Protein AF-A0A9N9HB72-F1 (afdb_monomer_lite)

Structure (mmCIF, N/CA/C/O backbone):
data_AF-A0A9N9HB72-F1
#
_entry.id   AF-A0A9N9HB72-F1
#
loop_
_atom_site.group_PDB
_atom_site.id
_atom_site.type_symbol
_atom_site.label_atom_id
_atom_site.label_alt_id
_atom_site.label_comp_id
_atom_site.label_asym_id
_atom_site.label_entity_id
_atom_site.label_seq_id
_atom_site.pdbx_PDB_ins_code
_atom_site.Cartn_x
_atom_site.Cartn_y
_atom_site.Cartn_z
_atom_site.occupancy
_atom_site.B_iso_or_equiv
_atom_site.auth_seq_id
_atom_site.auth_comp_id
_atom_site.auth_asym_id
_atom_site.auth_atom_id
_atom_site.pdbx_PDB_model_num
ATOM 1 N N . ALA A 1 1 ? -10.758 -22.826 46.393 1.00 55.31 1 ALA A N 1
ATOM 2 C CA . ALA A 1 1 ? -10.584 -22.592 47.845 1.00 55.31 1 ALA A CA 1
ATOM 3 C C . ALA A 1 1 ? -10.396 -21.106 48.201 1.00 55.31 1 ALA A C 1
ATOM 5 O O . ALA A 1 1 ? -11.377 -20.496 48.594 1.00 55.31 1 ALA A O 1
ATOM 6 N N . ILE A 1 2 ? -9.220 -20.470 48.035 1.00 53.81 2 ILE A N 1
ATOM 7 C CA . ILE A 1 2 ? -9.020 -19.063 48.488 1.00 53.81 2 ILE A CA 1
ATOM 8 C C . ILE A 1 2 ? -9.840 -18.044 47.668 1.00 53.81 2 ILE A C 1
ATOM 10 O O . ILE A 1 2 ? -10.420 -17.129 48.240 1.00 53.81 2 ILE A O 1
ATOM 14 N N . ALA A 1 3 ? -9.971 -18.238 46.350 1.00 57.50 3 ALA A N 1
ATOM 15 C CA . ALA A 1 3 ? -10.789 -17.373 45.487 1.00 57.50 3 ALA A CA 1
ATOM 16 C C . ALA A 1 3 ? -12.312 -17.506 45.718 1.00 57.50 3 ALA A C 1
ATOM 18 O O . ALA A 1 3 ? -13.081 -16.646 45.302 1.00 57.50 3 ALA A O 1
ATOM 19 N N . GLU A 1 4 ? -12.754 -18.580 46.376 1.00 59.41 4 GLU A N 1
ATOM 20 C CA . GLU A 1 4 ? -14.167 -18.838 46.688 1.00 59.41 4 GLU A CA 1
ATOM 21 C C . GLU A 1 4 ? -14.594 -18.131 47.978 1.00 59.41 4 GLU A C 1
ATOM 23 O O . GLU A 1 4 ? -15.686 -17.574 48.046 1.00 59.41 4 GLU A O 1
ATOM 28 N N . ALA A 1 5 ? -13.701 -18.076 48.973 1.00 60.88 5 ALA A N 1
ATOM 29 C CA . ALA A 1 5 ? -13.967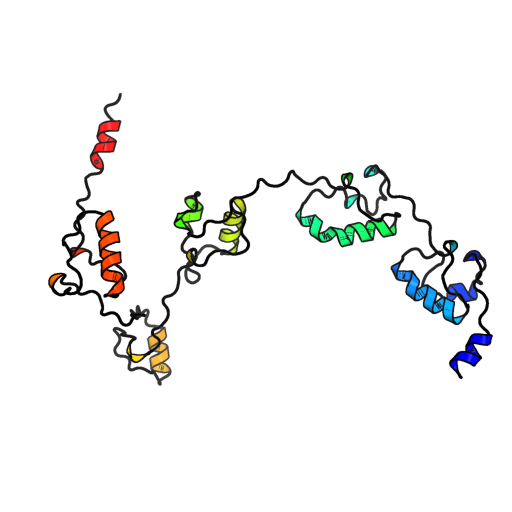 -17.438 50.263 1.00 60.88 5 ALA A CA 1
ATOM 30 C C . ALA A 1 5 ? -14.016 -15.898 50.191 1.00 60.88 5 ALA A C 1
ATOM 32 O O . ALA A 1 5 ? -14.662 -15.263 51.020 1.00 60.88 5 ALA A O 1
ATOM 33 N N . THR A 1 6 ? -13.356 -15.275 49.209 1.00 59.03 6 THR A N 1
ATOM 34 C CA . THR A 1 6 ? -13.455 -13.823 48.971 1.00 59.03 6 THR A CA 1
ATOM 35 C C . THR A 1 6 ? -14.686 -13.435 48.155 1.00 59.03 6 THR A C 1
ATOM 37 O O . THR A 1 6 ? -15.173 -12.314 48.288 1.00 59.03 6 THR A O 1
ATOM 40 N N . ARG A 1 7 ? -15.233 -14.357 47.353 1.00 60.81 7 ARG A N 1
ATOM 41 C CA . ARG A 1 7 ? -16.408 -14.106 46.506 1.00 60.81 7 ARG A CA 1
ATOM 42 C C . ARG A 1 7 ? -17.696 -13.951 47.320 1.00 60.81 7 ARG A C 1
ATOM 44 O O . ARG A 1 7 ? -18.565 -13.181 46.935 1.00 60.81 7 ARG A O 1
ATOM 51 N N . SER A 1 8 ? -17.777 -14.582 48.496 1.00 64.31 8 SER A N 1
ATOM 52 C CA . SER A 1 8 ? -18.963 -14.560 49.369 1.00 64.31 8 SER A CA 1
ATOM 53 C C . SER A 1 8 ? -19.259 -13.209 50.043 1.00 64.31 8 SER A C 1
ATOM 55 O O . SER A 1 8 ? -20.179 -13.130 50.854 1.00 64.31 8 SER A O 1
ATOM 57 N N . LYS A 1 9 ? -18.473 -12.158 49.767 1.00 84.31 9 LYS A N 1
ATOM 58 C CA . LYS A 1 9 ? -18.679 -10.799 50.301 1.00 84.31 9 LYS A CA 1
ATOM 59 C C . LYS A 1 9 ? -19.017 -9.754 49.230 1.00 84.31 9 LYS A C 1
ATOM 61 O O . LYS A 1 9 ? -19.188 -8.589 49.582 1.00 84.31 9 LYS A O 1
ATOM 66 N N . LEU A 1 10 ? -19.092 -10.134 47.952 1.00 91.88 10 LEU A N 1
ATOM 67 C CA . LEU A 1 10 ? -19.404 -9.193 46.875 1.00 91.88 10 LEU A CA 1
ATOM 68 C C . LEU A 1 10 ? -20.889 -8.808 46.907 1.00 91.88 10 LEU A C 1
ATOM 70 O O . LEU A 1 10 ? -21.762 -9.644 47.135 1.00 91.88 10 LEU A O 1
ATOM 74 N N . GLN A 1 11 ? -21.172 -7.526 46.691 1.00 94.69 11 GLN A N 1
ATOM 75 C CA . GLN A 1 11 ? -22.541 -7.010 46.638 1.00 94.69 11 GLN A CA 1
ATOM 76 C C . GLN A 1 11 ? -23.140 -7.228 45.242 1.00 94.69 11 GLN A C 1
ATOM 78 O O . GLN A 1 11 ? -22.413 -7.346 44.257 1.00 94.69 11 GLN A O 1
ATOM 83 N N . LYS A 1 12 ? -24.471 -7.245 45.114 1.00 96.56 12 LYS A N 1
ATOM 84 C CA . LYS A 1 12 ? -25.103 -7.222 43.785 1.00 96.56 12 LYS A CA 1
ATOM 85 C C . LYS A 1 12 ? -24.885 -5.857 43.132 1.00 96.56 12 LYS A C 1
ATOM 87 O O . LYS A 1 12 ? -25.010 -4.834 43.802 1.00 96.56 12 LYS A O 1
ATOM 92 N N . LEU A 1 13 ? -24.571 -5.846 41.837 1.00 97.56 13 LEU A N 1
ATOM 93 C CA . LEU A 1 13 ? -24.439 -4.604 41.076 1.00 97.56 13 LEU A CA 1
ATOM 94 C C . LEU A 1 13 ? -25.797 -3.866 41.014 1.00 97.56 13 LEU A C 1
ATOM 96 O O . LEU A 1 13 ? -26.787 -4.492 40.636 1.00 97.56 13 LEU A O 1
ATOM 100 N N . PRO A 1 14 ? -25.867 -2.562 41.346 1.00 97.38 14 PRO A N 1
ATOM 101 C CA . PRO A 1 14 ? -27.086 -1.770 41.178 1.00 97.38 14 PRO A CA 1
ATOM 102 C C . PRO A 1 14 ? -27.491 -1.620 39.703 1.00 97.38 14 PRO A C 1
ATOM 104 O O . PRO A 1 14 ? -26.625 -1.518 38.836 1.00 97.38 14 PRO A O 1
ATOM 107 N N . ASP A 1 15 ? -28.788 -1.499 39.410 1.00 96.25 15 ASP A N 1
ATOM 108 C CA . ASP A 1 15 ? -29.284 -1.354 38.028 1.00 96.25 15 ASP A CA 1
ATOM 109 C C . ASP A 1 15 ? -28.886 -0.031 37.359 1.00 96.25 15 ASP A C 1
ATOM 111 O O . ASP A 1 15 ? -28.847 0.062 36.133 1.00 96.25 15 ASP A O 1
ATOM 115 N N . THR A 1 16 ? -28.580 1.006 38.143 1.00 96.81 16 THR A N 1
ATOM 116 C CA . THR A 1 16 ? -28.167 2.321 37.643 1.00 96.81 16 THR A CA 1
ATOM 117 C C . THR A 1 16 ? -26.853 2.767 38.287 1.00 96.81 16 THR A C 1
ATOM 119 O O . THR A 1 16 ? -26.653 2.573 39.489 1.00 96.81 16 THR A O 1
ATOM 122 N N . PRO A 1 17 ? -25.954 3.422 37.527 1.00 96.75 17 PRO A N 1
ATOM 123 C CA . PRO A 1 17 ? -24.659 3.864 38.050 1.00 96.75 17 PRO A CA 1
ATOM 124 C C . PRO A 1 17 ? -24.771 4.963 39.120 1.00 96.75 17 PRO A C 1
ATOM 126 O O . PRO A 1 17 ? -23.839 5.170 39.895 1.00 96.75 17 PRO A O 1
ATOM 129 N N . ILE A 1 18 ? -25.912 5.659 39.190 1.00 96.69 18 ILE A N 1
ATOM 130 C CA . ILE A 1 18 ? -26.188 6.697 40.195 1.00 96.69 18 ILE A CA 1
ATOM 131 C C . ILE A 1 18 ? -26.239 6.092 41.605 1.00 96.69 18 ILE A C 1
ATOM 133 O O . ILE A 1 18 ? -25.774 6.725 42.549 1.00 96.69 18 ILE A O 1
ATOM 137 N N . ASN A 1 19 ? -26.718 4.850 41.729 1.00 97.44 19 ASN A N 1
ATOM 138 C CA . ASN A 1 19 ? -26.868 4.146 43.004 1.00 97.44 19 ASN A CA 1
ATOM 139 C C . ASN A 1 19 ? -25.546 3.581 43.559 1.00 97.44 19 ASN A C 1
ATOM 141 O O . ASN A 1 19 ? -25.539 2.990 44.637 1.00 97.44 19 ASN A O 1
ATOM 145 N N . ILE A 1 20 ? -24.429 3.731 42.840 1.00 96.88 20 ILE A N 1
ATOM 146 C CA . ILE A 1 20 ? -23.100 3.369 43.344 1.00 96.88 20 ILE A CA 1
ATOM 147 C C . ILE A 1 20 ? -22.607 4.473 44.287 1.00 96.88 20 ILE A C 1
ATOM 149 O O . ILE A 1 20 ? -22.687 5.655 43.949 1.00 96.88 20 ILE A O 1
ATOM 153 N N . SER A 1 21 ? -22.071 4.094 45.451 1.00 97.50 21 SER A N 1
ATOM 154 C CA . SER A 1 21 ? -21.509 5.050 46.411 1.00 97.50 21 SER A CA 1
ATOM 155 C C . SER A 1 21 ? -20.295 5.787 45.839 1.00 97.50 21 SER A C 1
ATOM 157 O O . SER A 1 21 ? -19.520 5.242 45.047 1.00 97.50 21 SER A O 1
ATOM 159 N N . ASP A 1 22 ? -20.097 7.034 46.262 1.00 97.19 22 ASP A N 1
ATOM 160 C CA . ASP A 1 22 ? -19.008 7.866 45.741 1.00 97.19 22 ASP A CA 1
ATOM 161 C C . ASP A 1 22 ? -17.619 7.326 46.117 1.00 97.19 22 ASP A C 1
ATOM 163 O O . ASP A 1 22 ? -16.673 7.480 45.347 1.00 97.19 22 ASP A O 1
ATOM 167 N N . GLU A 1 23 ? -17.511 6.588 47.228 1.00 96.81 23 GLU A N 1
ATOM 168 C CA . GLU A 1 23 ? -16.298 5.852 47.612 1.00 96.81 23 GLU A CA 1
ATOM 169 C C . GLU A 1 23 ? -15.871 4.843 46.538 1.00 96.81 23 GLU A C 1
ATOM 171 O O . GLU A 1 23 ? -14.691 4.741 46.208 1.00 96.81 23 GLU A O 1
ATOM 176 N N . ILE A 1 24 ? -16.828 4.116 45.952 1.00 96.12 24 ILE A N 1
ATOM 177 C CA . ILE A 1 24 ? -16.540 3.144 44.894 1.00 96.12 24 ILE A CA 1
ATOM 178 C C . ILE A 1 24 ? -16.243 3.871 43.584 1.00 96.12 24 ILE A C 1
ATOM 180 O O . ILE A 1 24 ? -15.298 3.494 42.888 1.00 96.12 24 ILE A O 1
ATOM 184 N N . LYS A 1 25 ? -16.999 4.931 43.259 1.00 97.06 25 LYS A N 1
ATOM 185 C CA . LYS A 1 25 ? -16.745 5.752 42.062 1.00 97.06 25 LYS A CA 1
ATOM 186 C C . LYS A 1 25 ? -15.332 6.341 42.072 1.00 97.06 25 LYS A C 1
ATOM 188 O O . LYS A 1 25 ? -14.692 6.346 41.027 1.00 97.06 25 LYS A O 1
ATOM 193 N N . ALA A 1 26 ? -14.822 6.752 43.235 1.00 96.69 26 ALA A N 1
ATOM 194 C CA . ALA A 1 26 ? -13.470 7.294 43.390 1.00 96.69 26 ALA A CA 1
ATOM 195 C C . ALA A 1 26 ? -12.348 6.277 43.091 1.00 96.69 26 ALA A C 1
ATOM 197 O O . ALA A 1 26 ? -11.228 6.675 42.779 1.00 96.69 26 ALA A O 1
ATOM 198 N N . ILE A 1 27 ? -12.632 4.971 43.167 1.00 96.75 27 ILE A N 1
ATOM 199 C CA . ILE A 1 27 ? -11.672 3.895 42.859 1.00 96.75 27 ILE A CA 1
ATOM 200 C C . ILE A 1 27 ? -11.696 3.540 41.361 1.00 96.75 27 ILE A C 1
ATOM 202 O O . ILE A 1 27 ? -10.776 2.887 40.854 1.00 96.75 27 ILE A O 1
ATOM 206 N N . LEU A 1 28 ? -12.744 3.935 40.629 1.00 97.00 28 LEU A N 1
ATOM 207 C CA . LEU A 1 28 ? -12.867 3.603 39.215 1.00 97.00 28 LEU A CA 1
ATOM 208 C C . LEU A 1 28 ? -11.842 4.383 38.379 1.00 97.00 28 LEU A C 1
ATOM 210 O O . LEU A 1 28 ? -11.652 5.579 38.577 1.00 97.00 28 LEU A O 1
ATOM 214 N N . PRO A 1 29 ? -11.218 3.736 37.379 1.00 97.25 29 PRO A N 1
ATOM 215 C CA . PRO A 1 29 ? -10.272 4.410 36.491 1.00 97.25 29 PRO A CA 1
ATOM 216 C C . PRO A 1 29 ? -10.945 5.422 35.549 1.00 97.25 29 PRO A C 1
ATOM 218 O O . PRO A 1 29 ? -10.256 6.235 34.940 1.00 97.25 29 PRO A O 1
ATOM 221 N N . PHE A 1 30 ? -12.271 5.342 35.391 1.00 97.19 30 PHE A N 1
ATOM 222 C CA . PHE A 1 30 ? -13.071 6.189 34.512 1.00 97.19 30 PHE A CA 1
ATOM 223 C C . PHE A 1 30 ? -14.448 6.451 35.130 1.00 97.19 30 PHE A C 1
ATOM 225 O O . PHE A 1 30 ? -14.949 5.643 35.913 1.00 97.19 30 PHE A O 1
ATOM 232 N N . GLU A 1 31 ? -15.065 7.562 34.735 1.00 96.75 31 GLU A N 1
ATOM 233 C CA . GLU A 1 31 ? -16.398 7.966 35.185 1.00 96.75 31 GLU A CA 1
ATOM 234 C C . GLU A 1 31 ? -17.505 7.046 34.644 1.00 96.75 31 GLU A C 1
ATOM 236 O O . GLU A 1 31 ? -17.388 6.465 33.561 1.00 96.75 31 GLU A O 1
ATOM 241 N N . LEU A 1 32 ? -18.605 6.961 35.396 1.00 96.62 32 LEU A N 1
ATOM 242 C CA . LEU A 1 32 ? -19.855 6.339 34.967 1.00 96.62 32 LEU A CA 1
ATOM 243 C C . LEU A 1 32 ? -20.902 7.427 34.656 1.00 96.62 32 LEU A C 1
ATOM 245 O O . LEU A 1 32 ? -20.987 8.391 35.417 1.00 96.62 32 LEU A O 1
ATOM 249 N N . PRO A 1 33 ? -21.742 7.266 33.616 1.00 97.19 33 PRO A N 1
ATOM 250 C CA . PRO A 1 33 ? -21.754 6.154 32.663 1.00 97.19 33 PRO A CA 1
ATOM 251 C C . PRO A 1 33 ? -20.526 6.147 31.735 1.00 97.19 33 PRO A C 1
ATOM 253 O O . PRO A 1 33 ? -19.923 7.181 31.453 1.00 97.19 33 PRO A O 1
ATOM 256 N N . ILE A 1 34 ? -20.149 4.956 31.269 1.00 96.50 34 ILE A N 1
ATOM 257 C CA . ILE A 1 34 ? -18.967 4.713 30.440 1.00 96.50 34 ILE A CA 1
ATOM 258 C C . ILE A 1 34 ? -19.136 5.433 29.101 1.00 96.50 34 ILE A C 1
ATOM 260 O O . ILE A 1 34 ? -20.061 5.135 28.341 1.00 96.50 34 ILE A O 1
ATOM 264 N N . LYS A 1 35 ? -18.205 6.347 28.805 1.00 92.62 35 LYS A N 1
ATOM 265 C CA . LYS A 1 35 ? -18.208 7.152 27.574 1.00 92.62 35 LYS A CA 1
ATOM 266 C C . LYS A 1 35 ? -17.684 6.356 26.379 1.00 92.62 35 LYS A C 1
ATOM 268 O O . LYS A 1 35 ? -18.286 6.360 25.313 1.00 92.62 35 LYS A O 1
ATOM 273 N N . PHE A 1 36 ? -16.574 5.632 26.560 1.00 90.81 36 PHE A N 1
ATOM 274 C CA . PHE A 1 36 ? -15.894 4.932 25.466 1.00 90.81 36 PHE A CA 1
ATOM 275 C C . PHE A 1 36 ? -15.832 3.420 25.687 1.00 90.81 36 PHE A C 1
ATOM 277 O O . PHE A 1 36 ? -15.452 2.948 26.757 1.00 90.81 36 PHE A O 1
ATOM 284 N N . LYS A 1 37 ? -16.081 2.634 24.630 1.00 89.56 37 LYS A N 1
ATOM 285 C CA . LYS A 1 37 ? -15.983 1.158 24.672 1.00 89.56 37 LYS A CA 1
ATOM 286 C C . LYS A 1 37 ? -14.599 0.650 25.102 1.00 89.56 37 LYS A C 1
ATOM 288 O O . LYS A 1 37 ? -14.479 -0.420 25.691 1.00 89.56 37 LYS A O 1
ATOM 293 N N . SER A 1 38 ? -13.541 1.420 24.840 1.00 91.00 38 SER A N 1
ATOM 294 C CA . SER A 1 38 ? -12.178 1.105 25.289 1.00 91.00 38 SER A CA 1
ATOM 295 C C . SER A 1 38 ? -12.025 1.128 26.815 1.00 91.00 38 SER A C 1
ATOM 297 O O . SER A 1 38 ? -11.177 0.416 27.350 1.00 91.00 38 SER A O 1
ATOM 299 N N . GLN A 1 39 ? -12.853 1.900 27.526 1.00 95.12 39 GLN A N 1
ATOM 300 C CA . GLN A 1 39 ? -12.830 2.017 28.987 1.00 95.12 39 GLN A CA 1
ATOM 301 C C . GLN A 1 39 ? -13.553 0.857 29.677 1.00 95.12 39 GLN A C 1
ATOM 303 O O . GLN A 1 39 ? -13.249 0.542 30.829 1.00 95.12 39 GLN A O 1
ATOM 308 N N . THR A 1 40 ? -14.471 0.181 28.975 1.00 96.06 40 THR A N 1
ATOM 309 C CA . THR A 1 40 ? -15.347 -0.851 29.545 1.00 96.06 40 THR A CA 1
ATOM 310 C C . THR A 1 40 ? -14.570 -1.930 30.283 1.00 96.06 40 THR A C 1
ATOM 312 O O . THR A 1 40 ? -14.914 -2.260 31.412 1.00 96.06 40 THR A O 1
ATOM 315 N N . ARG A 1 41 ? -13.474 -2.439 29.709 1.00 97.12 41 ARG A N 1
ATOM 316 C CA . ARG A 1 41 ? -12.679 -3.501 30.345 1.00 97.12 41 ARG A CA 1
ATOM 317 C C . ARG A 1 41 ? -12.106 -3.071 31.698 1.00 97.12 41 ARG A C 1
ATOM 319 O O . ARG A 1 41 ? -12.154 -3.846 3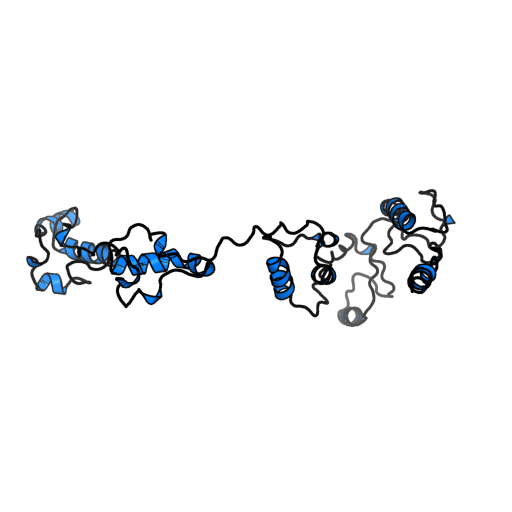2.651 1.00 97.12 41 ARG A O 1
ATOM 326 N N . ALA A 1 42 ? -11.561 -1.860 31.780 1.00 97.44 42 ALA A N 1
ATOM 327 C CA . ALA A 1 42 ? -10.948 -1.349 33.001 1.00 97.44 42 ALA A CA 1
ATOM 328 C C . ALA A 1 42 ? -12.004 -1.100 34.088 1.00 97.44 42 ALA A C 1
ATOM 330 O O . ALA A 1 42 ? -11.823 -1.530 35.226 1.00 97.44 42 ALA A O 1
ATOM 331 N N . VAL A 1 43 ? -13.134 -0.492 33.712 1.00 97.81 43 VAL A N 1
ATOM 332 C CA . VAL A 1 43 ? -14.268 -0.247 34.615 1.00 97.81 43 VAL A CA 1
ATOM 333 C C . VAL A 1 43 ? -14.864 -1.560 35.124 1.00 97.81 43 VAL A C 1
ATOM 335 O O . VAL A 1 43 ? -15.010 -1.726 36.329 1.00 97.81 43 VAL A O 1
ATOM 338 N N . VAL A 1 44 ? -15.127 -2.532 34.244 1.00 97.56 44 VAL A N 1
ATOM 339 C CA . VAL A 1 44 ? -15.641 -3.863 34.618 1.00 97.56 44 VAL A CA 1
ATOM 340 C C . VAL A 1 44 ? -14.688 -4.575 35.579 1.00 97.56 44 VAL A C 1
ATOM 342 O O . VAL A 1 44 ? -15.124 -5.124 36.585 1.00 97.56 44 VAL A O 1
ATOM 345 N N . THR A 1 45 ? -13.380 -4.521 35.313 1.00 97.44 45 THR A N 1
ATOM 346 C CA . THR A 1 45 ? -12.364 -5.136 36.184 1.00 97.44 45 THR A CA 1
ATOM 347 C C . THR A 1 45 ? -12.352 -4.498 37.574 1.00 97.44 45 THR A C 1
ATOM 349 O O . THR A 1 45 ? -12.200 -5.204 38.568 1.00 97.44 45 THR A O 1
ATOM 352 N N . ALA A 1 46 ? -12.516 -3.174 37.661 1.00 97.38 46 ALA A N 1
ATOM 353 C CA . ALA A 1 46 ? -12.601 -2.466 38.934 1.00 97.38 46 ALA A CA 1
ATOM 354 C C . ALA A 1 46 ? -13.910 -2.786 39.675 1.00 97.38 46 ALA A C 1
ATOM 356 O O . ALA A 1 46 ? -13.869 -3.111 40.860 1.00 97.38 46 ALA A O 1
ATOM 357 N N . LEU A 1 47 ? -15.047 -2.788 38.973 1.00 97.25 47 LEU A N 1
ATOM 358 C CA . LEU A 1 47 ? -16.353 -3.117 39.548 1.00 97.25 47 LEU A CA 1
ATOM 359 C C . LEU A 1 47 ? -16.413 -4.562 40.057 1.00 97.25 47 LEU A C 1
ATOM 361 O O . LEU A 1 47 ? -16.957 -4.783 41.132 1.00 97.25 47 LEU A O 1
ATOM 365 N N . HIS A 1 48 ? -15.789 -5.529 39.375 1.00 96.50 48 HIS A N 1
ATOM 366 C CA . HIS A 1 48 ? -15.717 -6.924 39.837 1.00 96.50 48 HIS A CA 1
ATOM 367 C C . HIS A 1 48 ? -14.958 -7.125 41.154 1.00 96.50 48 HIS A C 1
ATOM 369 O O . HIS A 1 48 ? -15.056 -8.192 41.756 1.00 96.50 48 HIS A O 1
ATOM 375 N N . LYS A 1 49 ? -14.203 -6.124 41.627 1.00 95.44 49 LYS A N 1
ATOM 376 C CA . LYS A 1 49 ? -13.579 -6.178 42.957 1.00 95.44 49 LYS A CA 1
ATOM 377 C C . LYS A 1 49 ? -14.582 -5.951 44.089 1.00 95.44 49 LYS A C 1
ATOM 379 O O . LYS A 1 49 ? -14.276 -6.302 45.223 1.00 95.44 49 LYS A O 1
ATOM 384 N N . VAL A 1 50 ? -15.735 -5.348 43.792 1.00 96.44 50 VAL A N 1
ATOM 385 C CA . VAL A 1 50 ? -16.739 -4.930 44.786 1.00 96.44 50 VAL A CA 1
ATOM 386 C C . VAL A 1 50 ? -18.094 -5.597 44.541 1.00 96.44 50 VAL A C 1
ATOM 388 O O . VAL A 1 50 ? -18.786 -5.963 45.493 1.00 96.44 50 VAL A O 1
ATOM 391 N N . PHE A 1 51 ? -18.450 -5.807 43.273 1.00 97.06 51 PHE A N 1
ATOM 392 C CA . PHE A 1 51 ? -19.749 -6.311 42.852 1.00 97.06 51 PHE A CA 1
ATOM 393 C C . PHE A 1 51 ? -19.670 -7.647 42.109 1.00 97.06 51 PHE A C 1
ATOM 395 O O . PHE A 1 51 ? -18.741 -7.912 41.341 1.00 97.06 51 PHE A O 1
ATOM 402 N N . GLU A 1 52 ? -20.713 -8.454 42.276 1.00 96.06 52 GLU A N 1
ATOM 403 C CA . GLU A 1 52 ? -20.983 -9.649 41.484 1.00 96.06 52 GLU A CA 1
ATOM 404 C C . GLU A 1 52 ? -22.033 -9.341 40.405 1.00 96.06 52 GLU A C 1
ATOM 406 O O . GLU A 1 52 ? -23.135 -8.871 40.698 1.00 96.06 52 GLU A O 1
ATOM 411 N N . PHE A 1 53 ? -21.673 -9.582 39.143 1.00 96.62 53 PHE A N 1
ATOM 412 C CA . PHE A 1 53 ? -22.541 -9.445 37.972 1.00 96.62 53 PHE A CA 1
ATOM 413 C C . PHE A 1 53 ? -21.971 -10.255 36.801 1.00 96.62 53 PHE A C 1
ATOM 415 O O . PHE A 1 53 ? -20.778 -10.544 36.773 1.00 96.62 53 PHE A O 1
ATOM 422 N N . GLU A 1 54 ? -22.801 -10.617 35.823 1.00 96.25 54 GLU A N 1
ATOM 423 C CA . GLU A 1 54 ? -22.332 -11.269 34.586 1.00 96.25 54 GLU A CA 1
ATOM 424 C C . GLU A 1 54 ? -22.114 -10.268 33.447 1.00 96.25 54 GLU A C 1
ATOM 426 O O . GLU A 1 54 ? -21.162 -10.379 32.675 1.00 96.25 54 GLU A O 1
ATOM 431 N N . LYS A 1 55 ? -23.010 -9.281 33.329 1.00 96.62 55 LYS A N 1
ATOM 432 C CA . LYS A 1 55 ? -22.996 -8.243 32.293 1.00 96.62 55 LYS A CA 1
ATOM 433 C C . LYS A 1 55 ? -23.359 -6.901 32.911 1.00 96.62 55 LYS A C 1
ATOM 435 O O . LYS A 1 55 ? -24.196 -6.844 33.807 1.00 96.62 55 LYS A O 1
ATOM 440 N N . LEU A 1 56 ? -22.740 -5.830 32.418 1.00 97.00 56 LEU A N 1
ATOM 441 C CA . LEU A 1 56 ? -23.135 -4.475 32.791 1.00 97.00 56 LEU A CA 1
ATOM 442 C C . LEU A 1 56 ? -24.499 -4.136 32.172 1.00 97.00 56 LEU A C 1
ATOM 444 O O . LEU A 1 56 ? -24.675 -4.361 30.970 1.00 97.00 56 LEU A O 1
ATOM 448 N N . PRO A 1 57 ? -25.438 -3.569 32.948 1.00 96.69 57 PRO A N 1
ATOM 449 C CA . PRO A 1 57 ? -26.681 -3.041 32.405 1.00 96.69 57 PRO A CA 1
ATOM 450 C C . PRO A 1 57 ? -26.429 -1.927 31.367 1.00 96.69 57 PRO A C 1
ATOM 452 O O . PRO A 1 57 ? -25.450 -1.188 31.498 1.00 96.69 57 PRO A O 1
ATOM 455 N N . PRO A 1 58 ? -27.307 -1.746 30.360 1.00 95.62 58 PRO A N 1
ATOM 456 C CA . PRO A 1 58 ? -27.160 -0.694 29.345 1.00 95.62 58 PRO A CA 1
ATOM 457 C C . PRO A 1 58 ? -27.057 0.726 29.921 1.00 95.62 58 PRO A C 1
ATOM 459 O O . PRO A 1 58 ? -26.344 1.557 29.374 1.00 95.62 58 PRO A O 1
ATOM 462 N N . THR A 1 59 ? -27.682 0.971 31.075 1.00 97.50 59 THR A N 1
ATOM 463 C CA . THR A 1 59 ? -27.645 2.236 31.837 1.00 97.50 59 THR A CA 1
ATOM 464 C C . THR A 1 59 ? -26.239 2.653 32.286 1.00 97.50 59 THR A C 1
ATOM 466 O O . THR A 1 59 ? -26.024 3.805 32.657 1.00 97.50 59 THR A O 1
ATOM 469 N N . TYR A 1 60 ? -25.274 1.729 32.274 1.00 97.69 60 TYR A N 1
ATOM 470 C CA . TYR A 1 60 ? -23.867 2.005 32.570 1.00 97.69 60 TYR A CA 1
ATOM 471 C C . TYR A 1 60 ? -23.098 2.542 31.368 1.00 97.69 60 TYR A C 1
ATOM 473 O O . TYR A 1 60 ? -21.919 2.859 31.512 1.00 97.69 60 TYR A O 1
ATOM 481 N N . PHE A 1 61 ? -23.725 2.650 30.202 1.00 96.56 61 PHE A N 1
ATOM 482 C CA . PHE A 1 61 ? -23.136 3.213 28.998 1.00 96.56 61 PHE A CA 1
ATOM 483 C C . PHE A 1 61 ? -23.857 4.510 28.652 1.00 96.56 61 PHE A C 1
ATOM 485 O O . PHE A 1 61 ? -25.066 4.626 28.839 1.00 96.56 61 PHE A O 1
ATOM 492 N N . ILE A 1 62 ? -23.114 5.494 28.150 1.00 95.69 62 ILE A N 1
ATOM 493 C CA . ILE A 1 62 ? -23.749 6.672 27.562 1.00 95.69 62 ILE A CA 1
ATOM 494 C C . ILE A 1 62 ? -24.460 6.238 26.280 1.00 95.69 62 ILE A C 1
ATOM 496 O O . ILE A 1 62 ? -23.840 5.662 25.383 1.00 95.69 62 ILE A O 1
ATOM 500 N N . GLU A 1 63 ? -25.756 6.528 26.190 1.00 95.25 63 GLU A N 1
ATOM 501 C CA . GLU A 1 63 ? -26.502 6.402 24.943 1.00 95.25 63 GLU A CA 1
ATOM 502 C C . GLU A 1 63 ? -26.044 7.502 23.985 1.00 95.25 63 GLU A C 1
ATOM 504 O O . GLU A 1 63 ? -26.299 8.687 24.197 1.00 95.25 63 GLU A O 1
ATOM 509 N N . LEU A 1 64 ? -25.304 7.107 22.949 1.00 95.31 64 LEU A N 1
ATOM 510 C CA . LEU A 1 64 ? -24.864 8.034 21.915 1.00 95.31 64 LEU A CA 1
ATOM 511 C C . LEU A 1 64 ? -26.015 8.308 20.938 1.00 95.31 64 LEU A C 1
ATOM 513 O O . LEU A 1 64 ? -26.709 7.363 20.543 1.00 95.31 64 LEU A O 1
ATOM 517 N N . PRO A 1 65 ? -26.196 9.564 20.492 1.00 96.62 65 PRO A N 1
ATOM 518 C CA . PRO A 1 65 ? -27.184 9.886 19.474 1.00 96.62 65 PRO A CA 1
ATOM 519 C C . PRO A 1 65 ? -26.894 9.127 18.167 1.00 96.62 65 PRO A C 1
ATOM 521 O O . PRO A 1 65 ? -25.736 8.795 17.882 1.00 96.62 65 PRO A O 1
ATOM 524 N N . PRO A 1 66 ? -27.919 8.843 17.345 1.00 97.19 66 PRO A N 1
ATOM 525 C CA . PRO A 1 66 ? -27.701 8.288 16.016 1.00 97.19 66 PRO A CA 1
ATOM 526 C C . PRO A 1 66 ? -26.888 9.263 15.159 1.00 97.19 66 PRO A C 1
ATOM 528 O O . PRO A 1 66 ? -26.945 10.479 15.350 1.00 97.19 66 PRO A O 1
ATOM 531 N N . LEU A 1 67 ? -26.134 8.726 14.202 1.00 97.56 67 LEU A N 1
ATOM 532 C CA . LEU A 1 67 ? -25.397 9.547 13.245 1.00 97.56 67 LEU A CA 1
ATOM 533 C C . LEU A 1 67 ? -26.368 10.426 12.425 1.00 97.56 67 LEU A C 1
ATOM 535 O O . LEU A 1 67 ? -27.314 9.874 11.853 1.00 97.56 67 LEU A O 1
ATOM 539 N N . PRO A 1 68 ? -26.157 11.754 12.341 1.00 97.56 68 PRO A N 1
ATOM 540 C CA . PRO A 1 68 ? -27.013 12.625 11.546 1.00 97.56 68 PRO A CA 1
ATOM 541 C C . PRO A 1 68 ? -26.903 12.308 10.050 1.00 97.56 68 PRO A C 1
ATOM 543 O O . PRO A 1 68 ? -25.888 11.793 9.579 1.00 97.56 68 PRO A O 1
ATOM 546 N N . HIS A 1 69 ? -27.965 12.625 9.306 1.00 95.94 69 HIS A N 1
ATOM 547 C CA . HIS A 1 69 ? -28.000 12.454 7.851 1.00 95.94 69 HIS A CA 1
ATOM 548 C C . HIS A 1 69 ? -27.303 13.602 7.107 1.00 95.94 69 HIS A C 1
ATOM 550 O O . HIS A 1 69 ? -26.747 13.390 6.035 1.00 95.94 69 HIS A O 1
ATOM 556 N N . ASP A 1 70 ? -27.328 14.819 7.659 1.00 97.19 70 ASP A N 1
ATOM 557 C CA . ASP A 1 70 ? -26.573 15.946 7.116 1.00 97.19 70 ASP A CA 1
ATOM 558 C C . ASP A 1 70 ? -25.192 16.015 7.788 1.00 97.19 70 ASP A C 1
ATOM 560 O O . ASP A 1 70 ? -25.064 16.004 9.014 1.00 97.19 70 ASP A O 1
ATOM 564 N N . ILE A 1 71 ? -24.143 16.125 6.972 1.00 96.69 71 ILE A N 1
ATOM 565 C CA . ILE A 1 71 ? -22.757 16.332 7.420 1.00 96.69 71 ILE A CA 1
ATOM 566 C C . ILE A 1 71 ? -22.644 17.640 8.217 1.00 96.69 71 ILE A C 1
ATOM 568 O O . ILE A 1 71 ? -21.787 17.777 9.093 1.00 96.69 71 ILE A O 1
ATOM 572 N N . ASN A 1 72 ? -23.510 18.616 7.940 1.00 96.88 72 ASN A N 1
ATOM 573 C CA . ASN A 1 72 ? -23.505 19.889 8.641 1.00 96.88 72 ASN A CA 1
ATOM 574 C C . ASN A 1 72 ? -23.914 19.789 10.110 1.00 96.88 72 ASN A C 1
ATOM 576 O O . ASN A 1 72 ? -23.443 20.622 10.890 1.00 96.88 72 ASN A O 1
ATOM 580 N N . ASP A 1 73 ? -24.685 18.762 10.464 1.00 97.69 73 ASP A N 1
ATOM 581 C CA . ASP A 1 73 ? -25.160 18.482 11.822 1.00 97.69 73 ASP A CA 1
ATOM 582 C C . ASP A 1 73 ? -24.153 17.654 12.644 1.00 97.69 73 ASP A C 1
ATOM 584 O O . ASP A 1 73 ? -24.417 17.292 13.794 1.00 97.69 73 ASP A O 1
ATOM 588 N N . LEU A 1 74 ? -22.987 17.332 12.069 1.00 97.75 74 LEU A N 1
ATOM 589 C CA . LEU A 1 74 ? -21.907 16.675 12.798 1.00 97.75 74 LEU A CA 1
ATOM 590 C C . LEU A 1 74 ? -21.301 17.586 13.862 1.00 97.75 74 LEU A C 1
ATOM 592 O O . LEU A 1 74 ? -21.135 18.794 13.674 1.00 97.75 74 LEU A O 1
ATOM 596 N N . ASP A 1 75 ? -20.857 16.954 14.943 1.00 98.06 75 ASP A N 1
ATOM 597 C CA . ASP A 1 75 ? -20.097 17.588 16.003 1.00 98.06 75 ASP A CA 1
ATOM 598 C C . ASP A 1 75 ? -18.863 18.292 15.429 1.00 98.06 75 ASP A C 1
ATOM 600 O O . ASP A 1 75 ? -18.115 17.751 14.602 1.00 98.06 75 ASP A O 1
ATOM 604 N N . TYR A 1 76 ? -18.647 19.525 15.885 1.00 97.56 76 TYR A N 1
ATOM 605 C CA . TYR A 1 76 ? -17.598 20.407 15.382 1.00 97.56 76 TYR A CA 1
ATOM 606 C C . TYR A 1 76 ? -16.204 19.759 15.437 1.00 97.56 76 TYR A C 1
ATOM 608 O O . TYR A 1 76 ? -15.373 19.984 14.553 1.00 97.56 76 TYR A O 1
ATOM 616 N N . SER A 1 77 ? -15.954 18.895 16.428 1.00 97.00 77 SER A N 1
ATOM 617 C CA . SER A 1 77 ? -14.669 18.213 16.611 1.00 97.00 77 SER A CA 1
ATOM 618 C C . SER A 1 77 ? -14.354 17.163 15.542 1.00 97.00 77 SER A C 1
ATOM 620 O O . SER A 1 77 ? -13.193 16.767 15.418 1.00 97.00 77 SER A O 1
ATOM 622 N N . ILE A 1 78 ? -15.346 16.713 14.769 1.00 97.31 78 ILE A N 1
ATOM 623 C CA . ILE A 1 78 ? -15.171 15.713 13.703 1.00 97.31 78 ILE A CA 1
ATOM 624 C C . ILE A 1 78 ? -15.661 16.192 12.335 1.00 97.31 78 ILE A C 1
ATOM 626 O O . ILE A 1 78 ? -15.340 15.561 11.330 1.00 97.31 78 ILE A O 1
ATOM 630 N N . LYS A 1 79 ? -16.389 17.313 12.272 1.00 97.25 79 LYS A N 1
ATOM 631 C CA . LYS A 1 79 ? -16.948 17.875 11.033 1.00 97.25 79 LYS A CA 1
ATOM 632 C C . LYS A 1 79 ? -15.894 18.099 9.942 1.00 97.25 79 LYS A C 1
ATOM 634 O O . LYS A 1 79 ? -16.162 17.850 8.777 1.00 97.25 79 LYS A O 1
ATOM 639 N N . HIS A 1 80 ? -14.674 18.486 10.316 1.00 97.12 80 HIS A N 1
ATOM 640 C CA . HIS A 1 80 ? -13.560 18.707 9.384 1.00 97.12 80 HIS A CA 1
ATOM 641 C C . HIS A 1 80 ? -13.007 17.428 8.723 1.00 97.12 80 HIS A C 1
ATOM 643 O O . HIS A 1 80 ? -12.178 17.526 7.823 1.00 97.12 80 HIS A O 1
ATOM 649 N N . LEU A 1 81 ? -13.424 16.238 9.171 1.00 97.75 81 LEU A N 1
ATOM 650 C CA . LEU A 1 81 ? -13.018 14.953 8.590 1.00 97.75 81 LEU A CA 1
ATOM 651 C C . LEU A 1 81 ? -13.924 14.518 7.423 1.00 97.75 81 LEU A C 1
ATOM 653 O O . LEU A 1 81 ? -13.651 13.489 6.805 1.00 97.75 81 LEU A O 1
ATOM 657 N N . PHE A 1 82 ? -15.007 15.257 7.145 1.00 97.62 82 PHE A N 1
ATOM 658 C CA . PHE A 1 82 ? -16.040 14.873 6.183 1.00 97.62 82 PHE A CA 1
ATOM 659 C C . PHE A 1 82 ? -16.511 16.052 5.305 1.00 97.62 82 PHE A C 1
ATOM 661 O O . PHE A 1 82 ? -16.496 17.196 5.758 1.00 97.62 82 PHE A O 1
ATOM 668 N N . PRO A 1 83 ? -16.979 15.787 4.069 1.00 98.00 83 PRO A N 1
ATOM 669 C CA . PRO A 1 83 ? -16.943 14.490 3.393 1.00 98.00 83 PRO A CA 1
ATOM 670 C C . PRO A 1 83 ? -15.515 14.091 2.994 1.00 98.00 83 PRO A C 1
ATOM 672 O O . PRO A 1 83 ? -14.664 14.943 2.755 1.00 98.00 83 PRO A O 1
ATOM 675 N N . ILE A 1 84 ? -15.257 12.788 2.883 1.00 97.94 84 ILE A N 1
ATOM 676 C CA . ILE A 1 84 ? -13.973 12.271 2.396 1.00 97.94 84 ILE A CA 1
ATOM 677 C C . ILE A 1 84 ? -13.901 12.541 0.895 1.00 97.94 84 ILE A C 1
ATOM 679 O O . ILE A 1 84 ? -14.633 11.924 0.116 1.00 97.94 84 ILE A O 1
ATOM 683 N N . THR A 1 85 ? -13.036 13.467 0.492 1.00 96.75 85 THR A N 1
ATOM 684 C CA . THR A 1 85 ? -12.914 13.908 -0.905 1.00 96.75 85 THR A CA 1
ATOM 685 C C . THR A 1 85 ? -11.816 13.173 -1.662 1.00 96.75 85 THR A C 1
ATOM 687 O O . THR A 1 85 ? -11.910 12.968 -2.869 1.00 96.75 85 THR A O 1
ATOM 690 N N . GLU A 1 86 ? -10.773 12.716 -0.977 1.00 95.00 86 GLU A N 1
ATOM 691 C CA . GLU A 1 86 ? -9.601 12.143 -1.627 1.00 95.00 86 GLU A CA 1
ATOM 692 C C . GLU A 1 86 ? -9.509 10.627 -1.425 1.00 95.00 86 GLU A C 1
ATOM 694 O O . GLU A 1 86 ? -9.571 10.113 -0.309 1.00 95.00 86 GLU A O 1
ATOM 699 N N . ARG A 1 87 ? -9.237 9.875 -2.500 1.00 91.12 87 ARG A N 1
ATOM 700 C CA . ARG A 1 87 ? -9.091 8.408 -2.407 1.00 91.12 87 ARG A CA 1
ATOM 701 C C . ARG A 1 87 ? -7.977 7.952 -1.471 1.00 91.12 87 ARG A C 1
ATOM 703 O O . ARG A 1 87 ? -8.098 6.896 -0.859 1.00 91.12 87 ARG A O 1
ATOM 710 N N . ARG A 1 88 ? -6.893 8.725 -1.349 1.00 91.62 88 ARG A N 1
ATOM 711 C CA . ARG A 1 88 ? -5.779 8.396 -0.441 1.00 91.62 88 ARG A CA 1
ATOM 712 C C . ARG A 1 88 ? -6.207 8.383 1.028 1.00 91.62 88 ARG A C 1
ATOM 714 O O . ARG A 1 88 ? -5.623 7.660 1.830 1.00 91.62 88 ARG A O 1
ATOM 721 N N . GLU A 1 89 ? -7.253 9.126 1.376 1.00 96.31 89 GLU A N 1
ATOM 722 C CA . GLU A 1 89 ? -7.795 9.155 2.732 1.00 96.31 89 GLU A CA 1
ATOM 723 C C . GLU A 1 89 ? -8.646 7.933 3.071 1.00 96.31 89 GLU A C 1
ATOM 725 O O . GLU A 1 89 ? -8.882 7.668 4.248 1.00 96.31 89 GLU A O 1
ATOM 730 N N . LEU A 1 90 ? -9.014 7.111 2.082 1.00 95.00 90 LEU A N 1
ATOM 731 C CA . LEU A 1 90 ? -9.684 5.834 2.338 1.00 95.00 90 LEU A CA 1
ATOM 732 C C . LEU A 1 90 ? -8.812 4.882 3.177 1.00 95.00 90 LEU A C 1
ATOM 734 O O . LEU A 1 90 ? -9.335 4.061 3.928 1.00 95.00 90 LEU A O 1
ATOM 738 N N . GLY A 1 91 ? -7.483 5.045 3.147 1.00 95.75 91 GLY A N 1
ATOM 739 C CA . GLY A 1 91 ? -6.571 4.333 4.050 1.00 95.75 91 GLY A CA 1
ATOM 740 C C . GLY A 1 91 ? -6.747 4.698 5.533 1.00 95.75 91 GLY A C 1
ATOM 741 O O . GLY A 1 91 ? -6.338 3.938 6.407 1.00 95.75 91 GLY A O 1
ATOM 742 N N . LYS A 1 92 ? -7.389 5.834 5.837 1.00 97.62 92 LYS A N 1
ATOM 743 C CA . LYS A 1 92 ? -7.651 6.332 7.197 1.00 97.62 92 LYS A CA 1
ATOM 744 C C . LYS A 1 92 ? -9.075 6.030 7.686 1.00 97.62 92 LYS A C 1
ATOM 746 O O . LYS A 1 92 ? -9.457 6.492 8.759 1.00 97.62 92 LYS A O 1
ATOM 751 N N . LEU A 1 93 ? -9.860 5.220 6.967 1.00 97.12 93 LEU A N 1
ATOM 752 C CA . LEU A 1 93 ? -11.264 4.952 7.322 1.00 97.12 93 LEU A CA 1
ATOM 753 C C . LEU A 1 93 ? -11.455 4.377 8.725 1.00 97.12 93 LEU A C 1
ATOM 755 O O . LEU A 1 93 ? -12.414 4.730 9.407 1.00 97.12 93 LEU A O 1
ATOM 759 N N . ALA A 1 94 ? -10.539 3.521 9.182 1.00 96.69 94 ALA A N 1
ATOM 760 C CA . ALA A 1 94 ? -10.592 2.982 10.538 1.00 96.69 94 ALA A CA 1
ATOM 761 C C . ALA A 1 94 ? -10.484 4.091 11.600 1.00 96.69 94 ALA A C 1
ATOM 763 O O . ALA A 1 94 ? -11.198 4.062 12.602 1.00 96.69 94 ALA A O 1
ATOM 764 N N . TYR A 1 95 ? -9.630 5.090 11.357 1.00 97.06 95 TYR A N 1
ATOM 765 C CA . TYR A 1 95 ? -9.476 6.250 12.228 1.00 97.06 95 TYR A CA 1
ATOM 766 C C . TYR A 1 95 ? -10.729 7.138 12.203 1.00 97.06 95 TYR A C 1
ATOM 768 O O . TYR A 1 95 ? -11.265 7.448 13.266 1.00 97.06 95 TYR A O 1
ATOM 776 N N . TYR A 1 96 ? -11.262 7.465 11.021 1.00 97.75 96 TYR A N 1
ATOM 777 C CA . TYR A 1 96 ? -12.487 8.270 10.892 1.00 97.75 96 TYR A CA 1
ATOM 778 C C . TYR A 1 96 ? -13.701 7.597 11.539 1.00 97.75 96 TYR A C 1
ATOM 780 O O . TYR A 1 96 ? -14.449 8.237 12.276 1.00 97.75 96 TYR A O 1
ATOM 788 N N . ARG A 1 97 ? -13.853 6.280 11.355 1.00 97.12 97 ARG A N 1
ATOM 789 C CA . ARG A 1 97 ? -14.907 5.491 12.006 1.00 97.12 97 ARG A CA 1
ATOM 790 C C . ARG A 1 97 ? -14.783 5.530 13.525 1.00 97.12 97 ARG A C 1
ATOM 792 O O . ARG A 1 97 ? -15.787 5.710 14.204 1.00 97.12 97 ARG A O 1
ATOM 799 N N . LYS A 1 98 ? -13.567 5.389 14.060 1.00 95.19 98 LYS A N 1
ATOM 800 C CA . LYS A 1 98 ? -13.328 5.469 15.505 1.00 95.19 98 LYS A CA 1
ATOM 801 C C . LYS A 1 98 ? -13.728 6.839 16.059 1.00 95.19 98 LYS A C 1
ATOM 803 O O . LYS A 1 98 ? -14.406 6.886 17.075 1.00 95.19 98 LYS A O 1
ATOM 808 N N . ARG A 1 99 ? -13.372 7.928 15.367 1.00 96.25 99 ARG A N 1
ATOM 809 C CA . ARG A 1 99 ? -13.751 9.298 15.757 1.00 96.25 99 ARG A CA 1
ATOM 810 C C . ARG A 1 99 ? -15.263 9.527 15.716 1.00 96.25 99 ARG A C 1
ATOM 812 O O . ARG A 1 99 ? -15.791 10.154 16.622 1.00 96.25 99 ARG A O 1
ATOM 819 N N . LEU A 1 100 ? -15.974 8.971 14.733 1.00 96.44 100 LEU A N 1
ATOM 820 C CA . LEU A 1 100 ? -17.443 9.009 14.710 1.00 96.44 100 LEU A CA 1
ATOM 821 C C . LEU A 1 100 ? -18.057 8.260 15.899 1.00 96.44 100 LEU A C 1
ATOM 823 O O . LEU A 1 100 ? -18.967 8.773 16.538 1.00 96.44 100 LEU A O 1
ATOM 827 N N . GLN A 1 101 ? -17.531 7.076 16.223 1.00 94.94 101 GLN A N 1
ATOM 828 C CA . GLN A 1 101 ? -18.019 6.228 17.319 1.00 94.94 101 GLN A CA 1
ATOM 829 C C . GLN A 1 101 ? -17.753 6.788 18.725 1.00 94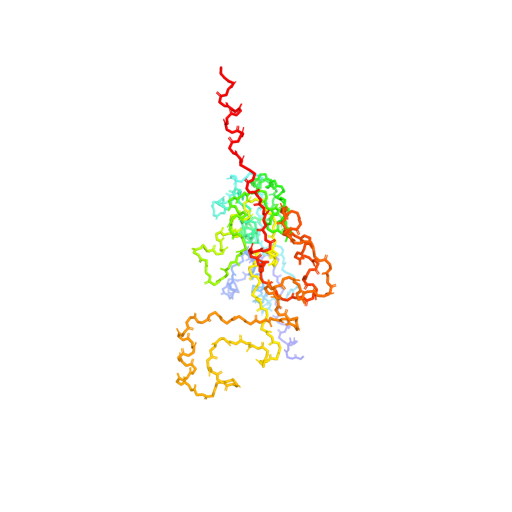.94 101 GLN A C 1
ATOM 831 O O . GLN A 1 101 ? -18.250 6.235 19.703 1.00 94.94 101 GLN A O 1
ATOM 836 N N . GLU A 1 102 ? -16.958 7.853 18.842 1.00 94.25 102 GLU A N 1
ATOM 837 C CA . GLU A 1 102 ? -16.751 8.582 20.097 1.00 94.25 102 GLU A CA 1
ATOM 838 C C . GLU A 1 102 ? -17.919 9.523 20.424 1.00 94.25 102 GLU A C 1
ATOM 840 O O . GLU A 1 102 ? -18.106 9.857 21.591 1.00 94.25 102 GLU A O 1
ATOM 845 N N . VAL A 1 103 ? -18.702 9.929 19.417 1.00 96.44 103 VAL A N 1
ATOM 846 C CA . VAL A 1 103 ? -19.778 10.926 19.555 1.00 96.44 103 VAL A CA 1
ATOM 847 C C . VAL A 1 103 ? -21.143 10.370 19.138 1.00 96.44 103 VAL A C 1
ATOM 849 O O . VAL A 1 103 ? -22.161 10.754 19.703 1.00 96.44 103 VAL A O 1
ATOM 852 N N . TYR A 1 104 ? -21.174 9.434 18.187 1.00 96.88 104 TYR A N 1
ATOM 853 C CA . TYR A 1 104 ? -22.396 8.906 17.584 1.00 96.88 104 TYR A CA 1
ATOM 854 C C . TYR A 1 104 ? -22.460 7.381 17.630 1.00 96.88 104 TYR A C 1
ATOM 856 O O . TYR A 1 104 ? -21.450 6.677 17.529 1.00 96.88 104 TYR A O 1
ATOM 864 N N . SER A 1 105 ? -23.679 6.852 17.684 1.00 94.88 105 SER A N 1
ATOM 865 C CA . SER A 1 105 ? -23.946 5.440 17.432 1.00 94.88 105 SER A CA 1
ATOM 866 C C . SER A 1 105 ? -23.893 5.179 15.923 1.00 94.88 105 SER A C 1
ATOM 868 O O . SER A 1 105 ? -24.783 5.581 15.173 1.00 94.88 105 SER A O 1
ATOM 870 N N . CYS A 1 106 ? -22.804 4.559 15.457 1.00 94.25 106 CYS A N 1
ATOM 871 C CA . CYS A 1 106 ? -22.570 4.285 14.040 1.00 94.25 106 CYS A CA 1
ATOM 872 C C . CYS A 1 106 ? -21.822 2.962 13.831 1.00 94.25 106 CYS A C 1
ATOM 874 O O . CYS A 1 106 ? -20.682 2.786 14.280 1.00 94.25 106 CYS A O 1
ATOM 876 N N . ASP A 1 107 ? -22.444 2.048 13.084 1.00 93.31 107 ASP A N 1
ATOM 877 C CA . ASP A 1 107 ? -21.806 0.803 12.662 1.00 93.31 107 ASP A CA 1
ATOM 878 C C . ASP A 1 107 ? -21.018 0.980 11.365 1.00 93.31 107 ASP A C 1
ATOM 880 O O . ASP A 1 107 ? -19.865 0.560 11.300 1.00 93.31 107 ASP A O 1
ATOM 884 N N . LYS A 1 108 ? -21.586 1.634 10.348 1.00 96.69 108 LYS A N 1
ATOM 885 C CA . LYS A 1 108 ? -20.941 1.887 9.051 1.00 96.69 108 LYS A CA 1
ATOM 886 C C . LYS A 1 108 ? -21.080 3.364 8.689 1.00 96.69 108 LYS A C 1
ATOM 888 O O . LYS A 1 108 ? -22.157 3.926 8.838 1.00 96.69 108 LYS A O 1
ATOM 893 N N . ILE A 1 109 ? -20.005 3.957 8.167 1.00 97.19 109 ILE A N 1
ATOM 894 C CA . ILE A 1 109 ? -20.038 5.315 7.610 1.00 97.19 109 ILE A CA 1
ATOM 895 C C . ILE A 1 109 ? -20.940 5.302 6.359 1.00 97.19 109 ILE A C 1
ATOM 897 O O . ILE A 1 109 ? -20.656 4.518 5.447 1.00 97.19 109 ILE A O 1
ATOM 901 N N . PRO A 1 110 ? -22.017 6.105 6.306 1.00 97.38 110 PRO A N 1
ATOM 902 C CA . PRO A 1 110 ? -22.904 6.165 5.147 1.00 97.38 110 PRO A CA 1
ATOM 903 C C . PRO A 1 110 ? -22.223 6.728 3.897 1.00 97.38 110 PRO A C 1
ATOM 905 O O . PRO A 1 110 ? -21.325 7.559 3.995 1.00 97.38 110 PRO A O 1
ATOM 908 N N . ASP A 1 111 ? -22.708 6.346 2.715 1.00 96.69 111 ASP A N 1
ATOM 909 C CA . ASP A 1 111 ? -22.071 6.698 1.439 1.00 96.69 111 ASP A CA 1
ATOM 910 C C . ASP A 1 111 ? -22.065 8.216 1.151 1.00 96.69 111 ASP A C 1
ATOM 912 O O . ASP A 1 111 ? -21.150 8.709 0.502 1.00 96.69 111 ASP A O 1
ATOM 916 N N . HIS A 1 112 ? -23.012 8.994 1.693 1.00 96.44 112 HIS A N 1
ATOM 917 C CA . HIS A 1 112 ? -23.038 10.457 1.520 1.00 96.44 112 HIS A CA 1
ATOM 918 C C . HIS A 1 112 ? -21.906 11.190 2.261 1.00 96.44 112 HIS A C 1
ATOM 920 O O . HIS A 1 112 ? -21.609 12.333 1.933 1.00 96.44 112 HIS A O 1
ATOM 926 N N . PHE A 1 113 ? -21.220 10.534 3.207 1.00 97.38 113 PHE A N 1
ATOM 927 C CA . PHE A 1 113 ? -19.995 11.052 3.832 1.00 97.38 113 PHE A CA 1
ATOM 928 C C . PHE A 1 113 ? -18.768 10.932 2.910 1.00 97.38 113 PHE A C 1
ATOM 930 O O . PHE A 1 113 ? -17.664 11.327 3.294 1.00 97.38 113 PHE A O 1
ATOM 937 N N . PHE A 1 114 ? -18.937 10.385 1.705 1.00 97.50 114 PHE A N 1
ATOM 938 C CA . PHE A 1 114 ? -17.899 10.236 0.696 1.00 97.50 114 PHE A CA 1
ATOM 939 C C . PHE A 1 114 ? -18.235 11.124 -0.502 1.00 97.50 114 PHE A C 1
ATOM 941 O O . PHE A 1 114 ? -19.251 10.939 -1.164 1.00 97.50 114 PHE A O 1
ATOM 948 N N . ASN A 1 115 ? -17.348 12.064 -0.813 1.00 96.88 115 ASN A N 1
ATOM 949 C CA . ASN A 1 115 ? -17.422 12.888 -2.017 1.00 96.88 115 ASN A CA 1
ATOM 950 C C . ASN A 1 115 ? -16.191 12.615 -2.885 1.00 96.88 115 ASN A C 1
ATOM 952 O O . ASN A 1 115 ? -15.380 13.497 -3.166 1.00 96.88 115 ASN A O 1
ATOM 956 N N . LEU A 1 116 ? -16.002 11.337 -3.218 1.00 94.31 116 LEU A N 1
ATOM 957 C CA . LEU A 1 116 ? -14.849 10.893 -3.985 1.00 94.31 116 LEU A CA 1
ATOM 958 C C . LEU A 1 116 ? -14.998 11.326 -5.448 1.00 94.31 116 LEU A C 1
ATOM 960 O O . LEU A 1 116 ? -16.098 11.240 -5.998 1.00 94.31 116 LEU A O 1
ATOM 964 N N . PRO A 1 117 ? -13.900 11.702 -6.127 1.00 88.44 117 PRO A N 1
ATOM 965 C CA . PRO A 1 117 ? -13.938 11.922 -7.563 1.00 88.44 117 PRO A CA 1
ATOM 966 C C . PRO A 1 117 ? -14.416 10.648 -8.283 1.00 88.44 117 PRO A C 1
ATOM 968 O O . PRO A 1 117 ? -14.211 9.538 -7.763 1.00 88.44 117 PRO A O 1
ATOM 971 N N . PRO A 1 118 ? -14.997 10.774 -9.491 1.00 85.06 118 PRO A N 1
ATOM 972 C CA . PRO A 1 118 ? -15.405 9.626 -10.299 1.00 85.06 118 PRO A CA 1
ATOM 973 C C . PRO A 1 118 ? -14.232 8.656 -10.485 1.00 85.06 118 PRO A C 1
ATOM 975 O O . PRO A 1 118 ? -13.083 9.125 -10.541 1.00 85.06 118 PRO A O 1
ATOM 978 N N . PRO A 1 119 ? -14.474 7.323 -10.517 1.00 79.19 119 PRO A N 1
ATOM 979 C CA . PRO A 1 119 ? -13.435 6.303 -10.710 1.00 79.19 119 PRO A CA 1
ATOM 980 C C . PRO A 1 119 ? -12.471 6.766 -11.799 1.00 79.19 119 PRO A C 1
ATOM 982 O O . PRO A 1 119 ? -12.906 7.243 -12.844 1.00 79.19 119 PRO A O 1
ATOM 985 N N . MET A 1 120 ? -11.162 6.734 -11.508 1.00 72.62 120 MET A N 1
ATOM 986 C CA . MET A 1 120 ? -10.186 7.080 -12.544 1.00 72.62 120 MET A CA 1
ATOM 987 C C . MET A 1 120 ? -10.465 6.158 -13.734 1.00 72.62 120 MET A C 1
ATOM 989 O O . MET A 1 120 ? -10.719 4.976 -13.483 1.00 72.62 120 MET A O 1
ATOM 993 N N . PRO A 1 121 ? -10.449 6.672 -14.978 1.00 80.38 121 PRO A N 1
ATOM 994 C CA . PRO A 1 121 ? -10.595 5.815 -16.145 1.00 80.38 121 PRO A CA 1
ATOM 995 C C . PRO A 1 121 ? -9.613 4.653 -16.009 1.00 80.38 121 PRO A C 1
ATOM 997 O O . PRO A 1 121 ? -8.480 4.860 -15.559 1.0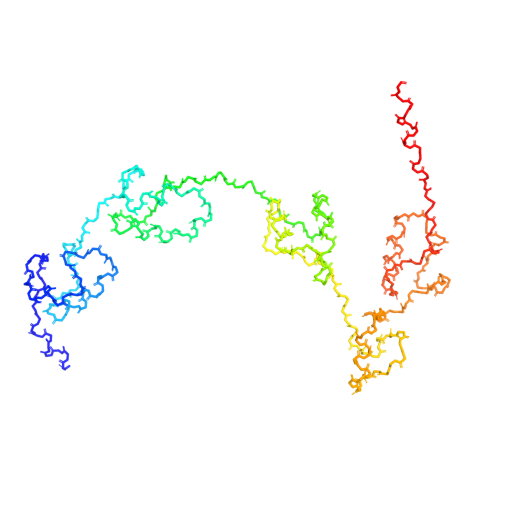0 80.38 121 PRO A O 1
ATOM 1000 N N . GLU A 1 122 ? -10.082 3.439 -16.297 1.00 87.31 122 GLU A N 1
ATOM 1001 C CA . GLU A 1 122 ? -9.274 2.229 -16.180 1.00 87.31 122 GLU A CA 1
ATOM 1002 C C . GLU A 1 122 ? -8.030 2.404 -17.048 1.00 87.31 122 GLU A C 1
ATOM 1004 O O . GLU A 1 122 ? -8.091 2.368 -18.276 1.00 87.31 122 GLU A O 1
ATOM 1009 N N . LYS A 1 123 ? -6.896 2.690 -16.402 1.00 91.88 123 LYS A N 1
ATOM 1010 C CA . LYS A 1 123 ? -5.632 2.851 -17.110 1.00 91.88 123 LYS A CA 1
ATOM 1011 C C . LYS A 1 123 ? -5.280 1.505 -17.737 1.00 91.88 123 LYS A C 1
ATOM 1013 O O . LYS A 1 123 ? -5.394 0.489 -17.042 1.00 91.88 123 LYS A O 1
ATOM 1018 N N . PRO A 1 124 ? -4.829 1.474 -19.000 1.00 94.75 124 PRO A N 1
ATOM 1019 C CA . PRO A 1 124 ? -4.381 0.236 -19.615 1.00 94.75 124 PRO A CA 1
ATOM 1020 C C . PRO A 1 124 ? -3.244 -0.389 -18.799 1.00 94.75 124 PRO A C 1
ATOM 1022 O O . PRO A 1 124 ? -2.482 0.305 -18.115 1.00 94.75 124 PRO A O 1
ATOM 1025 N N . ALA A 1 125 ? -3.125 -1.714 -18.870 1.00 95.62 125 ALA A N 1
ATOM 1026 C CA . ALA A 1 125 ? -1.986 -2.412 -18.291 1.00 95.62 125 ALA A CA 1
ATOM 1027 C C . ALA A 1 125 ? -0.684 -1.933 -18.951 1.00 95.62 125 ALA A C 1
ATOM 1029 O O . ALA A 1 125 ? -0.659 -1.616 -20.141 1.00 95.62 125 ALA A O 1
ATOM 1030 N N . LEU A 1 126 ? 0.403 -1.888 -18.180 1.00 97.25 126 LEU A N 1
ATOM 1031 C CA . LEU A 1 126 ? 1.724 -1.605 -18.738 1.00 97.25 126 LEU A CA 1
ATOM 1032 C C . LEU A 1 126 ? 2.106 -2.710 -19.749 1.00 97.25 126 LEU A C 1
ATOM 1034 O O . LEU A 1 126 ? 2.017 -3.887 -19.382 1.00 97.25 126 LEU A O 1
ATOM 1038 N N . PRO A 1 127 ? 2.522 -2.369 -20.985 1.00 97.00 127 PRO A N 1
ATOM 1039 C CA . PRO A 1 127 ? 2.936 -3.365 -21.967 1.00 97.00 127 PRO A CA 1
ATOM 1040 C C . PRO A 1 127 ? 4.085 -4.253 -21.458 1.00 97.00 127 PRO A C 1
ATOM 1042 O O . PRO A 1 127 ? 4.877 -3.824 -20.618 1.00 97.00 127 PRO A O 1
ATOM 1045 N N . PRO A 1 128 ? 4.204 -5.502 -21.941 1.00 92.12 128 PRO A N 1
ATOM 1046 C CA . PRO A 1 128 ? 5.275 -6.399 -21.509 1.00 92.12 128 PRO A CA 1
ATOM 1047 C C . PRO A 1 128 ? 6.660 -5.932 -21.978 1.00 92.12 128 PRO A C 1
ATOM 1049 O O . PRO A 1 128 ? 7.644 -6.176 -21.277 1.00 92.12 128 PRO A O 1
ATOM 1052 N N . ALA A 1 129 ? 6.725 -5.255 -23.127 1.00 94.06 129 ALA A N 1
ATOM 1053 C CA . ALA A 1 129 ? 7.940 -4.748 -23.745 1.00 94.06 129 ALA A CA 1
ATOM 1054 C C . ALA A 1 129 ? 7.872 -3.218 -23.857 1.00 94.06 129 ALA A C 1
ATOM 1056 O O . ALA A 1 129 ? 6.833 -2.651 -24.204 1.00 94.06 129 ALA A O 1
ATOM 1057 N N . TYR A 1 130 ? 8.969 -2.519 -23.557 1.00 96.31 130 TYR A N 1
ATOM 1058 C CA . TYR A 1 130 ? 8.943 -1.050 -23.507 1.00 96.31 130 TYR A CA 1
ATOM 1059 C C . TYR A 1 130 ? 8.758 -0.411 -24.891 1.00 96.31 130 TYR A C 1
ATOM 1061 O O . TYR A 1 130 ? 8.319 0.735 -24.989 1.00 96.31 130 TYR A O 1
ATOM 1069 N N . GLN A 1 131 ? 9.065 -1.136 -25.970 1.00 96.06 131 GLN A N 1
ATOM 1070 C CA . GLN A 1 131 ? 8.878 -0.675 -27.347 1.00 96.06 131 GLN A CA 1
ATOM 1071 C C . GLN A 1 131 ? 7.393 -0.479 -27.689 1.00 96.06 131 GLN A C 1
ATOM 1073 O O . GLN A 1 131 ? 7.082 0.332 -28.562 1.00 96.06 131 GLN A O 1
ATOM 1078 N N . ASP A 1 132 ? 6.497 -1.152 -26.961 1.00 93.94 132 ASP A N 1
ATOM 1079 C CA . ASP A 1 132 ? 5.044 -1.080 -27.134 1.00 93.94 132 ASP A CA 1
ATOM 1080 C C . ASP A 1 132 ? 4.406 0.093 -26.358 1.00 93.94 132 ASP A C 1
ATOM 1082 O O . ASP A 1 132 ? 3.196 0.302 -26.420 1.00 93.94 132 ASP A O 1
ATOM 1086 N N . ILE A 1 133 ? 5.192 0.895 -25.622 1.00 96.88 133 ILE A N 1
ATOM 1087 C CA . ILE A 1 133 ? 4.691 2.088 -24.918 1.00 96.88 133 ILE A CA 1
ATOM 1088 C C . ILE A 1 133 ? 4.261 3.139 -25.938 1.00 96.88 133 ILE A C 1
ATOM 1090 O O . ILE A 1 133 ? 5.110 3.726 -26.604 1.00 96.88 133 ILE A O 1
ATOM 1094 N N . GLU A 1 134 ? 2.969 3.437 -26.030 1.00 95.75 134 GLU A N 1
ATOM 1095 C CA . GLU A 1 134 ? 2.403 4.399 -26.989 1.00 95.75 134 GLU A CA 1
ATOM 1096 C C . GLU A 1 134 ? 3.029 5.799 -26.898 1.00 95.75 134 GLU A C 1
ATOM 1098 O O . GLU A 1 134 ? 3.269 6.427 -27.925 1.00 95.75 134 GLU A O 1
ATOM 1103 N N . ASN A 1 135 ? 3.348 6.271 -25.687 1.00 96.44 135 ASN A N 1
ATOM 1104 C CA . ASN A 1 135 ? 3.949 7.587 -25.470 1.00 96.44 135 ASN A CA 1
ATOM 1105 C C . ASN A 1 135 ? 5.459 7.592 -25.823 1.00 96.44 135 ASN A C 1
ATOM 1107 O O . ASN A 1 135 ? 6.253 6.987 -25.092 1.00 96.44 135 ASN A O 1
ATOM 1111 N N . PRO A 1 136 ? 5.901 8.326 -26.868 1.00 95.62 136 PRO A N 1
ATOM 1112 C CA . PRO A 1 136 ? 7.300 8.322 -27.302 1.00 95.62 136 PRO A CA 1
ATOM 1113 C C . PRO A 1 136 ? 8.274 8.920 -26.279 1.00 95.62 136 PRO A C 1
ATOM 1115 O O . PRO A 1 136 ? 9.413 8.469 -26.187 1.00 95.62 136 PRO A O 1
ATOM 1118 N N . GLN A 1 137 ? 7.837 9.907 -25.487 1.00 95.50 137 GLN A N 1
ATOM 1119 C CA . GLN A 1 137 ? 8.681 10.531 -24.460 1.00 95.50 137 GLN A CA 1
ATOM 1120 C C . GLN A 1 137 ? 8.966 9.563 -23.314 1.00 95.50 137 GLN A C 1
ATOM 1122 O O . GLN A 1 137 ? 10.088 9.514 -22.821 1.00 95.50 137 GLN A O 1
ATOM 1127 N N . LEU A 1 138 ? 7.968 8.766 -22.917 1.00 96.12 138 LEU A N 1
ATOM 1128 C CA . LEU A 1 138 ? 8.175 7.696 -21.941 1.00 96.12 138 LEU A CA 1
ATOM 1129 C C . LEU A 1 138 ? 9.047 6.595 -22.529 1.00 96.12 138 LEU A C 1
ATOM 1131 O O . LEU A 1 138 ? 9.971 6.143 -21.863 1.00 96.12 138 LEU A O 1
ATOM 1135 N N . ARG A 1 139 ? 8.794 6.201 -23.782 1.00 96.62 139 ARG A N 1
ATOM 1136 C CA . ARG A 1 139 ? 9.572 5.172 -24.482 1.00 96.62 139 ARG A CA 1
ATOM 1137 C C . ARG A 1 139 ? 11.066 5.511 -24.538 1.00 96.62 139 ARG A C 1
ATOM 1139 O O . ARG A 1 139 ? 11.889 4.620 -24.359 1.00 96.62 139 ARG A O 1
ATOM 1146 N N . ALA A 1 140 ? 11.412 6.786 -24.721 1.00 95.06 140 ALA A N 1
ATOM 1147 C CA . ALA A 1 140 ? 12.796 7.263 -24.755 1.00 95.06 140 ALA A CA 1
ATOM 1148 C C . ALA A 1 140 ? 13.551 7.109 -23.419 1.00 95.06 140 ALA A C 1
ATOM 1150 O O . ALA A 1 140 ? 14.778 7.152 -23.409 1.00 95.06 140 ALA A O 1
ATOM 1151 N N . CYS A 1 141 ? 12.852 6.899 -22.298 1.00 94.81 141 CYS A N 1
ATOM 1152 C CA . CYS A 1 141 ? 13.477 6.621 -21.001 1.00 94.81 141 CYS A CA 1
ATOM 1153 C C . CYS A 1 141 ? 13.972 5.166 -20.855 1.00 94.81 141 CYS A C 1
ATOM 1155 O O . CYS A 1 141 ? 14.508 4.818 -19.800 1.00 94.81 141 CYS A O 1
ATOM 1157 N N . PHE A 1 142 ? 13.774 4.314 -21.870 1.00 95.31 142 PHE A N 1
ATOM 1158 C CA . PHE A 1 142 ? 14.064 2.880 -21.825 1.00 95.31 142 PHE A CA 1
ATOM 1159 C C . PHE A 1 142 ? 15.080 2.446 -22.900 1.00 95.31 142 PHE A C 1
ATOM 1161 O O . PHE A 1 142 ? 15.113 3.032 -23.984 1.00 95.31 142 PHE A O 1
ATOM 1168 N N . PRO A 1 143 ? 15.876 1.388 -22.638 1.00 95.50 143 PRO A N 1
ATOM 1169 C CA . PRO A 1 143 ? 15.904 0.592 -21.406 1.00 95.50 143 PRO A CA 1
ATOM 1170 C C . PRO A 1 143 ? 16.572 1.333 -20.235 1.00 95.50 143 PRO A C 1
ATOM 1172 O O . PRO A 1 143 ? 17.499 2.116 -20.420 1.00 95.50 143 PRO A O 1
ATOM 1175 N N . ILE A 1 144 ? 16.108 1.069 -19.011 1.00 95.25 144 ILE A N 1
ATOM 1176 C CA . ILE A 1 144 ? 16.628 1.694 -17.792 1.00 95.25 144 ILE A CA 1
ATOM 1177 C C . ILE A 1 144 ? 18.019 1.144 -17.473 1.00 95.25 144 ILE A C 1
ATOM 1179 O O . ILE A 1 144 ? 18.151 -0.028 -17.105 1.00 95.25 144 ILE A O 1
ATOM 1183 N N . ASP A 1 145 ? 19.038 2.001 -17.527 1.00 93.31 145 ASP A N 1
ATOM 1184 C CA . ASP A 1 145 ? 20.361 1.707 -16.979 1.00 93.31 145 ASP A CA 1
ATOM 1185 C C . ASP A 1 145 ? 20.474 2.219 -15.538 1.00 93.31 145 ASP A C 1
ATOM 1187 O O . ASP A 1 145 ? 20.630 3.408 -15.281 1.00 93.31 145 ASP A O 1
ATOM 1191 N N . ARG A 1 146 ? 20.435 1.301 -14.568 1.00 88.69 146 ARG A N 1
ATOM 1192 C CA . ARG A 1 146 ? 20.540 1.656 -13.143 1.00 88.69 146 ARG A CA 1
ATOM 1193 C C . ARG A 1 146 ? 21.885 2.278 -12.760 1.00 88.69 146 ARG A C 1
ATOM 1195 O O . ARG A 1 146 ? 21.970 2.854 -11.681 1.00 88.69 146 ARG A O 1
ATOM 1202 N N . ALA A 1 147 ? 22.934 2.085 -13.560 1.00 85.69 147 ALA A N 1
ATOM 1203 C CA . ALA A 1 147 ? 24.272 2.573 -13.241 1.00 85.69 147 ALA A CA 1
ATOM 1204 C C . ALA A 1 147 ? 24.536 3.992 -13.759 1.00 85.69 147 ALA A C 1
ATOM 1206 O O . ALA A 1 147 ? 25.415 4.660 -13.228 1.00 85.69 147 ALA A O 1
ATOM 1207 N N . ASN A 1 148 ? 23.801 4.434 -14.781 1.00 80.38 148 ASN A N 1
ATOM 1208 C CA . ASN A 1 148 ? 24.171 5.607 -15.572 1.00 80.38 148 ASN A CA 1
ATOM 1209 C C . ASN A 1 148 ? 22.965 6.494 -15.913 1.00 80.38 148 ASN A C 1
ATOM 1211 O O . ASN A 1 148 ? 22.846 7.006 -17.023 1.00 80.38 148 ASN A O 1
ATOM 1215 N N . GLN A 1 149 ? 22.012 6.611 -14.986 1.00 79.75 149 GLN A N 1
ATOM 1216 C CA . GLN A 1 149 ? 20.827 7.433 -15.198 1.00 79.75 149 GLN A CA 1
ATOM 1217 C C . GLN A 1 149 ? 20.912 8.771 -14.475 1.00 79.75 149 GLN A C 1
ATOM 1219 O O . GLN A 1 149 ? 20.968 8.823 -13.249 1.00 79.75 149 GLN A O 1
ATOM 1224 N N . ASP A 1 150 ? 20.777 9.842 -15.259 1.00 87.88 150 ASP A N 1
ATOM 1225 C CA . ASP A 1 150 ? 20.547 11.204 -14.764 1.00 87.88 150 ASP A CA 1
ATOM 1226 C C . ASP A 1 150 ? 19.137 11.375 -14.172 1.00 87.88 150 ASP A C 1
ATOM 1228 O O . ASP A 1 150 ? 18.876 12.292 -13.396 1.00 87.88 150 ASP A O 1
ATOM 1232 N N . THR A 1 151 ? 18.195 10.502 -14.553 1.00 87.12 151 THR A N 1
ATOM 1233 C CA . THR A 1 151 ? 16.787 10.587 -14.141 1.00 87.12 151 THR A CA 1
ATOM 1234 C C . THR A 1 151 ? 16.494 9.660 -12.965 1.00 87.12 151 THR A C 1
ATOM 1236 O O . THR A 1 151 ? 16.840 8.481 -12.982 1.00 87.12 151 THR A O 1
ATOM 1239 N N . ASN A 1 152 ? 15.791 10.171 -11.952 1.00 94.50 152 ASN A N 1
ATOM 1240 C CA . ASN A 1 152 ? 15.384 9.384 -10.794 1.00 94.50 152 ASN A CA 1
ATOM 1241 C C . ASN A 1 152 ? 14.349 8.311 -11.188 1.00 94.50 152 ASN A C 1
ATOM 1243 O O . ASN A 1 152 ? 13.341 8.596 -11.837 1.00 94.50 152 ASN A O 1
ATOM 1247 N N . MET A 1 153 ? 14.553 7.072 -10.731 1.00 94.88 153 MET A N 1
ATOM 1248 C CA . MET A 1 153 ? 13.626 5.954 -10.946 1.00 94.88 153 MET A CA 1
ATOM 1249 C C . MET A 1 153 ? 12.188 6.268 -10.492 1.00 94.88 153 MET A C 1
ATOM 1251 O O . MET A 1 153 ? 11.228 5.827 -11.125 1.00 94.88 153 MET A O 1
ATOM 1255 N N . GLN A 1 154 ? 12.015 7.033 -9.409 1.00 95.38 154 GLN A N 1
ATOM 1256 C CA . GLN A 1 154 ? 10.694 7.441 -8.923 1.00 95.38 154 GLN A CA 1
ATOM 1257 C C . GLN A 1 154 ? 9.963 8.341 -9.918 1.00 95.38 154 GLN A C 1
ATOM 1259 O O . GLN A 1 154 ? 8.748 8.204 -10.064 1.00 95.38 154 GLN A O 1
ATOM 1264 N N . ASP A 1 155 ? 10.681 9.199 -10.642 1.00 95.69 155 ASP A N 1
ATOM 1265 C CA . ASP A 1 155 ? 10.087 10.076 -11.652 1.00 95.69 155 ASP A CA 1
ATOM 1266 C C . ASP A 1 155 ? 9.609 9.256 -12.848 1.00 95.69 155 ASP A C 1
ATOM 1268 O O . ASP A 1 155 ? 8.485 9.441 -13.313 1.00 95.69 155 ASP A O 1
ATOM 1272 N N . ILE A 1 156 ? 10.408 8.278 -13.292 1.00 96.00 156 ILE A N 1
ATOM 1273 C CA . ILE A 1 156 ? 10.019 7.348 -14.363 1.00 96.00 156 ILE A CA 1
ATOM 1274 C C . ILE A 1 156 ? 8.769 6.557 -13.953 1.00 96.00 156 ILE A C 1
ATOM 1276 O O . ILE A 1 156 ? 7.813 6.468 -14.722 1.00 96.00 156 ILE A O 1
ATOM 1280 N N . VAL A 1 157 ? 8.735 6.017 -12.729 1.00 96.88 157 VAL A N 1
ATOM 1281 C CA . VAL A 1 157 ? 7.572 5.280 -12.201 1.00 96.88 157 VAL A CA 1
ATOM 1282 C C . VAL A 1 157 ? 6.344 6.181 -12.101 1.00 96.88 157 VAL A C 1
ATOM 1284 O O . VAL A 1 157 ? 5.248 5.750 -12.455 1.00 96.88 157 VAL A O 1
ATOM 1287 N N . THR A 1 158 ? 6.509 7.414 -11.622 1.00 95.88 158 THR A N 1
ATOM 1288 C CA . THR A 1 158 ? 5.417 8.387 -11.487 1.00 95.88 158 THR A CA 1
ATOM 1289 C C . THR A 1 158 ? 4.828 8.706 -12.852 1.00 95.88 158 THR A C 1
ATOM 1291 O O . THR A 1 158 ? 3.625 8.540 -13.041 1.00 95.88 158 THR A O 1
ATOM 1294 N N . ARG A 1 159 ? 5.682 9.021 -13.830 1.00 96.31 159 ARG A N 1
ATOM 1295 C CA . ARG A 1 159 ? 5.278 9.262 -15.216 1.00 96.31 159 ARG A CA 1
ATOM 1296 C C . ARG A 1 159 ? 4.608 8.042 -15.849 1.00 96.31 159 ARG A C 1
ATOM 1298 O O . ARG A 1 159 ? 3.559 8.179 -16.459 1.00 96.31 159 ARG A O 1
ATOM 1305 N N . LEU A 1 160 ? 5.136 6.829 -15.665 1.00 96.81 160 LEU A N 1
ATOM 1306 C CA . LEU A 1 160 ? 4.466 5.610 -16.143 1.00 96.81 160 LEU A CA 1
ATOM 1307 C C . LEU A 1 160 ? 3.078 5.440 -15.506 1.00 96.81 160 LEU A C 1
ATOM 1309 O O . LEU A 1 160 ? 2.128 5.072 -16.195 1.00 96.81 160 LEU A O 1
ATOM 1313 N N . ARG A 1 161 ? 2.941 5.717 -14.203 1.00 95.44 161 ARG A N 1
ATOM 1314 C CA . ARG A 1 161 ? 1.671 5.603 -13.467 1.00 95.44 161 ARG A CA 1
ATOM 1315 C C . ARG A 1 161 ? 0.646 6.650 -13.867 1.00 95.44 161 ARG A C 1
ATOM 1317 O O . ARG A 1 161 ? -0.526 6.463 -13.549 1.00 95.44 161 ARG A O 1
ATOM 1324 N N . GLU A 1 162 ? 1.027 7.729 -14.544 1.00 94.25 162 GLU A N 1
ATOM 1325 C CA . GLU A 1 162 ? 0.067 8.675 -15.124 1.00 94.25 162 GLU A CA 1
ATOM 1326 C C . GLU A 1 162 ? -0.767 8.003 -16.221 1.00 94.25 162 GLU A C 1
ATOM 1328 O O . GLU A 1 162 ? -1.985 8.175 -16.225 1.00 94.25 162 GLU A O 1
ATOM 1333 N N . TYR A 1 163 ? -0.146 7.152 -17.043 1.00 95.75 163 TYR A N 1
ATOM 1334 C CA . TYR A 1 163 ? -0.764 6.549 -18.231 1.00 95.75 163 TYR A CA 1
ATOM 1335 C C . TYR A 1 163 ? -1.161 5.079 -18.049 1.00 95.75 163 TYR A C 1
ATOM 1337 O O . TYR A 1 163 ? -2.148 4.647 -18.634 1.00 95.75 163 TYR A O 1
ATOM 1345 N N . TYR A 1 164 ? -0.439 4.318 -17.223 1.00 96.44 164 TYR A N 1
ATOM 1346 C CA . TYR A 1 164 ? -0.598 2.865 -17.111 1.00 96.44 164 TYR A CA 1
ATOM 1347 C C . TYR A 1 164 ? -0.912 2.412 -15.682 1.00 96.44 164 TYR A C 1
ATOM 1349 O O . TYR A 1 164 ? -0.465 3.009 -14.698 1.00 96.44 164 TYR A O 1
ATOM 1357 N N . ALA A 1 165 ? -1.648 1.307 -15.561 1.00 94.44 165 ALA A N 1
ATOM 1358 C CA . ALA A 1 165 ? -1.826 0.569 -14.316 1.00 94.44 165 ALA A CA 1
ATOM 1359 C C . ALA A 1 165 ? -0.835 -0.602 -14.252 1.00 94.44 165 ALA A C 1
ATOM 1361 O O . ALA A 1 165 ? -0.843 -1.495 -15.097 1.00 94.44 165 ALA A O 1
ATOM 1362 N N . PHE A 1 166 ? 0.018 -0.619 -13.228 1.00 95.69 166 PHE A N 1
ATOM 1363 C CA . PHE A 1 166 ? 0.939 -1.725 -12.972 1.00 95.69 166 PHE A CA 1
ATOM 1364 C C . PHE A 1 166 ? 1.364 -1.758 -11.504 1.00 95.69 166 PHE A C 1
ATOM 1366 O O . PHE A 1 166 ? 1.449 -0.727 -10.832 1.00 95.69 166 PHE A O 1
ATOM 1373 N N . GLN A 1 167 ? 1.654 -2.962 -11.012 1.00 94.38 167 GLN A N 1
ATOM 1374 C CA . GLN A 1 167 ? 2.261 -3.160 -9.693 1.00 94.38 167 GLN A CA 1
ATOM 1375 C C . GLN A 1 167 ? 3.791 -3.172 -9.788 1.00 94.38 167 GLN A C 1
ATOM 1377 O O . GLN A 1 167 ? 4.457 -2.504 -9.002 1.00 94.38 167 GLN A O 1
ATOM 1382 N N . ASN A 1 168 ? 4.326 -3.875 -10.791 1.00 96.62 168 ASN A N 1
ATOM 1383 C CA . ASN A 1 168 ? 5.756 -4.048 -11.039 1.00 96.62 168 ASN A CA 1
ATOM 1384 C C . ASN A 1 168 ? 6.093 -3.660 -12.482 1.00 96.62 168 ASN A C 1
ATOM 1386 O O . ASN A 1 168 ? 5.263 -3.825 -13.374 1.00 96.62 168 ASN A O 1
ATOM 1390 N N . ILE A 1 169 ? 7.312 -3.170 -12.704 1.00 96.69 169 ILE A N 1
ATOM 1391 C CA . ILE A 1 169 ? 7.835 -2.905 -14.048 1.00 96.69 169 ILE A CA 1
ATOM 1392 C C . ILE A 1 169 ? 8.441 -4.211 -14.598 1.00 96.69 169 ILE A C 1
ATOM 1394 O O . ILE A 1 169 ? 9.239 -4.826 -13.883 1.00 96.69 169 ILE A O 1
ATOM 1398 N N . PRO A 1 170 ? 8.095 -4.647 -15.825 1.00 96.31 170 PRO A N 1
ATOM 1399 C CA . PRO A 1 170 ? 8.687 -5.831 -16.446 1.00 96.31 170 PRO A CA 1
ATOM 1400 C C . PRO A 1 170 ? 10.212 -5.741 -16.572 1.00 96.31 170 PRO A C 1
ATOM 1402 O O . PRO A 1 170 ? 10.773 -4.663 -16.748 1.00 96.31 170 PRO A O 1
ATOM 1405 N N . ASN A 1 171 ? 10.899 -6.887 -16.548 1.00 93.12 171 ASN A N 1
ATOM 1406 C CA . ASN A 1 171 ? 12.363 -6.926 -16.659 1.00 93.12 171 ASN A CA 1
ATOM 1407 C C . ASN A 1 171 ? 12.890 -6.362 -17.989 1.00 93.12 171 ASN A C 1
ATOM 1409 O O . ASN A 1 171 ? 14.009 -5.862 -18.017 1.00 93.12 171 ASN A O 1
ATOM 1413 N N . ASP A 1 172 ? 12.088 -6.409 -19.057 1.00 93.31 172 ASP A N 1
ATOM 1414 C CA . ASP A 1 172 ? 12.461 -5.903 -20.385 1.00 93.31 172 ASP A CA 1
ATOM 1415 C C . ASP A 1 172 ? 12.677 -4.380 -20.407 1.00 93.31 172 ASP A C 1
ATOM 1417 O O . ASP A 1 172 ? 13.403 -3.846 -21.238 1.00 93.31 172 ASP A O 1
ATOM 1421 N N . TYR A 1 173 ? 12.117 -3.672 -19.425 1.00 96.81 173 TYR A N 1
ATOM 1422 C CA . TYR A 1 173 ? 12.290 -2.232 -19.254 1.00 96.81 173 TYR A CA 1
ATOM 1423 C C . TYR A 1 173 ? 13.660 -1.882 -18.666 1.00 96.81 173 TYR A C 1
ATOM 1425 O O . TYR A 1 173 ? 14.002 -0.706 -18.582 1.00 96.81 173 TYR A O 1
ATOM 1433 N N . PHE A 1 174 ? 14.446 -2.865 -18.226 1.00 95.75 174 PHE A N 1
ATOM 1434 C CA . PHE A 1 174 ? 15.763 -2.653 -17.641 1.00 95.75 174 PHE A CA 1
ATOM 1435 C C . PHE A 1 174 ? 16.851 -3.170 -18.570 1.00 95.75 174 PHE A C 1
ATOM 1437 O O . PHE A 1 174 ? 16.714 -4.209 -19.216 1.00 95.75 174 PHE A O 1
ATOM 1444 N N . LEU A 1 175 ? 17.983 -2.473 -18.581 1.00 92.44 175 LEU A N 1
ATOM 1445 C CA . LEU A 1 175 ? 19.171 -2.947 -19.264 1.00 92.44 175 LEU A CA 1
ATOM 1446 C C . LEU A 1 175 ? 19.685 -4.195 -18.534 1.00 92.44 175 LEU A C 1
ATOM 1448 O O . LEU A 1 175 ? 20.201 -4.129 -17.414 1.00 92.44 175 LEU A O 1
ATOM 1452 N N . VAL A 1 176 ? 19.492 -5.360 -19.153 1.00 87.00 176 VAL A N 1
ATOM 1453 C CA . VAL A 1 176 ? 19.945 -6.634 -18.592 1.00 87.00 176 VAL A CA 1
ATOM 1454 C C . VAL A 1 176 ? 21.465 -6.668 -18.657 1.00 87.00 176 VAL A C 1
ATOM 1456 O O . VAL A 1 176 ? 22.055 -6.742 -19.737 1.00 87.00 176 VAL A O 1
ATOM 1459 N N . LYS A 1 177 ? 22.112 -6.631 -17.488 1.00 83.12 177 LYS A N 1
ATOM 1460 C CA . LYS A 1 177 ? 23.560 -6.818 -17.413 1.00 83.12 177 LYS A CA 1
ATOM 1461 C C . LYS A 1 177 ? 23.902 -8.224 -17.916 1.00 83.12 177 LYS A C 1
ATOM 1463 O O . LYS A 1 177 ? 23.282 -9.189 -17.456 1.00 83.12 177 LYS A O 1
ATOM 1468 N N . PRO A 1 178 ? 24.870 -8.370 -18.836 1.00 78.31 178 PRO A N 1
ATOM 1469 C CA . PRO A 1 178 ? 25.305 -9.688 -19.265 1.00 78.31 178 PRO A CA 1
ATOM 1470 C C . PRO A 1 178 ? 25.805 -10.466 -18.046 1.00 78.31 178 PRO A C 1
ATOM 1472 O O . PRO A 1 178 ? 26.587 -9.953 -17.246 1.00 78.31 178 PRO A O 1
ATOM 1475 N N . SER A 1 179 ? 25.332 -11.702 -17.882 1.00 77.44 179 SER A N 1
ATOM 1476 C CA . SER A 1 179 ? 25.845 -12.576 -16.829 1.00 77.44 179 SER A CA 1
ATOM 1477 C C . SER A 1 179 ? 27.322 -12.853 -17.078 1.00 77.44 179 SER A C 1
ATOM 1479 O O . SER A 1 179 ? 27.724 -13.113 -18.212 1.00 77.44 179 SER A O 1
ATOM 1481 N N . LEU A 1 180 ? 28.129 -12.830 -16.020 1.00 76.81 180 LEU A N 1
ATOM 1482 C CA . LEU A 1 180 ? 29.520 -13.245 -16.133 1.00 76.81 180 LEU A CA 1
ATOM 1483 C C . LEU A 1 180 ? 29.591 -14.720 -16.577 1.00 76.81 180 LEU A C 1
ATOM 1485 O O . LEU A 1 180 ? 28.732 -15.521 -16.184 1.00 76.81 180 LEU A O 1
ATOM 1489 N N . PRO A 1 181 ? 30.587 -15.103 -17.397 1.00 75.56 181 PRO A N 1
ATOM 1490 C CA . PRO A 1 181 ? 30.839 -16.507 -17.696 1.00 75.56 181 PRO A CA 1
ATOM 1491 C C . PRO A 1 181 ? 31.000 -17.314 -16.398 1.00 75.56 181 PRO A C 1
ATOM 1493 O O . PRO A 1 181 ? 31.676 -16.868 -15.477 1.00 75.56 181 PRO A O 1
ATOM 1496 N N . LYS A 1 182 ? 30.409 -18.518 -16.326 1.00 79.00 182 LYS A N 1
ATOM 1497 C CA . LYS A 1 182 ? 30.554 -19.411 -15.154 1.00 79.00 182 LYS A CA 1
ATOM 1498 C C . LYS A 1 182 ? 32.001 -19.850 -14.906 1.00 79.00 182 LYS A C 1
ATOM 1500 O O . LYS A 1 182 ? 32.351 -20.188 -13.785 1.00 79.00 182 LYS A O 1
ATOM 1505 N N . ASP A 1 183 ? 32.796 -19.890 -15.968 1.00 81.25 183 ASP A N 1
ATOM 1506 C CA . ASP A 1 183 ? 34.199 -20.276 -15.940 1.00 81.25 183 ASP A CA 1
ATOM 1507 C C . ASP A 1 183 ? 35.065 -19.021 -16.164 1.00 81.25 183 ASP A C 1
ATOM 1509 O O . ASP A 1 183 ? 34.998 -18.431 -17.251 1.00 81.25 183 ASP A O 1
ATOM 1513 N N . PRO A 1 184 ? 35.860 -18.603 -15.159 1.00 76.00 184 PRO A N 1
ATOM 1514 C CA . PRO A 1 184 ? 36.714 -17.421 -15.241 1.00 76.00 184 PRO A CA 1
ATOM 1515 C C . PRO A 1 184 ? 37.729 -17.469 -16.386 1.00 76.00 184 PRO A C 1
ATOM 1517 O O . PRO A 1 184 ? 38.038 -16.426 -16.953 1.00 76.00 184 PRO A O 1
ATOM 1520 N N . SER A 1 185 ? 38.195 -18.658 -16.794 1.00 75.50 185 SER A N 1
ATOM 1521 C CA . SER A 1 185 ? 39.172 -18.805 -17.888 1.00 75.50 185 SER A CA 1
ATOM 1522 C C . SER A 1 185 ? 38.632 -18.333 -19.246 1.00 75.50 185 SER A C 1
ATOM 1524 O O . SER A 1 185 ? 39.380 -18.072 -20.189 1.00 75.50 185 SER A O 1
ATOM 1526 N N . ARG A 1 186 ? 37.307 -18.188 -19.350 1.00 71.06 186 ARG A N 1
ATOM 1527 C CA . ARG A 1 186 ? 36.602 -17.745 -20.558 1.00 71.06 186 ARG A CA 1
ATOM 1528 C C . ARG A 1 186 ? 36.469 -16.227 -20.636 1.00 71.06 186 ARG A C 1
ATOM 1530 O O . ARG A 1 186 ? 36.050 -15.702 -21.673 1.00 71.06 186 ARG A O 1
ATOM 1537 N N . ILE A 1 187 ? 36.829 -15.518 -19.569 1.00 71.06 187 ILE A N 1
ATOM 1538 C CA . ILE A 1 187 ? 36.938 -14.065 -19.564 1.00 71.06 187 ILE A CA 1
ATOM 1539 C C . ILE A 1 187 ? 38.222 -13.713 -20.317 1.00 71.06 187 ILE A C 1
ATOM 1541 O O . ILE A 1 187 ? 39.319 -13.742 -19.775 1.00 71.06 187 ILE A O 1
ATOM 1545 N N . LYS A 1 188 ? 38.077 -13.402 -21.607 1.00 66.62 188 LYS A N 1
ATOM 1546 C CA . LYS A 1 188 ? 39.166 -12.837 -22.404 1.00 66.62 188 LYS A CA 1
ATOM 1547 C C . LYS A 1 188 ? 39.186 -11.335 -22.184 1.00 66.62 188 LYS A C 1
ATOM 1549 O O . LYS A 1 188 ? 38.363 -10.611 -22.745 1.00 66.62 188 LYS A O 1
ATOM 1554 N N . THR A 1 189 ? 40.102 -10.881 -21.355 1.00 68.75 189 THR A N 1
ATOM 1555 C CA . THR A 1 189 ? 40.452 -9.472 -21.248 1.00 68.75 189 THR A CA 1
ATOM 1556 C C . THR A 1 189 ? 41.526 -9.134 -22.285 1.00 68.75 189 THR A C 1
ATOM 1558 O O . THR A 1 189 ? 42.266 -10.003 -22.739 1.00 68.75 189 THR A O 1
ATOM 1561 N N . GLN A 1 190 ? 41.583 -7.877 -22.728 1.00 66.38 190 GLN A N 1
ATOM 1562 C CA . GLN A 1 190 ? 42.672 -7.390 -23.594 1.00 66.38 190 GLN A CA 1
ATOM 1563 C C . GLN A 1 190 ? 43.932 -7.021 -22.799 1.00 66.38 190 GLN A C 1
ATOM 1565 O O . GLN A 1 190 ? 44.896 -6.516 -23.364 1.00 66.38 190 GLN A O 1
ATOM 1570 N N . ASN A 1 191 ? 43.903 -7.231 -21.489 1.00 72.38 191 ASN A N 1
ATOM 1571 C CA . ASN A 1 191 ? 44.951 -6.808 -20.586 1.00 72.38 191 ASN A CA 1
ATOM 1572 C C . ASN A 1 191 ? 45.978 -7.925 -20.367 1.00 72.38 191 ASN A C 1
ATOM 1574 O O . ASN A 1 191 ? 45.745 -9.093 -20.678 1.00 72.38 191 ASN A O 1
ATOM 1578 N N . THR A 1 192 ? 47.135 -7.539 -19.845 1.00 79.50 192 THR A N 1
ATOM 1579 C CA . THR A 1 192 ? 48.258 -8.437 -19.546 1.00 79.50 192 THR A CA 1
ATOM 1580 C C . THR A 1 192 ? 48.146 -9.093 -18.168 1.00 79.50 192 THR A C 1
ATOM 1582 O O . THR A 1 192 ? 49.080 -9.771 -17.746 1.00 79.50 192 THR A O 1
ATOM 1585 N N . TYR A 1 193 ? 47.035 -8.883 -17.456 1.00 80.56 193 TYR A N 1
ATOM 1586 C CA . TYR A 1 193 ? 46.841 -9.395 -16.103 1.00 80.56 193 TYR A CA 1
ATOM 1587 C C . TYR A 1 193 ? 46.624 -10.910 -16.111 1.00 80.56 193 TYR A C 1
ATOM 1589 O O . TYR A 1 193 ? 45.945 -11.465 -16.980 1.00 80.56 193 TYR A O 1
ATOM 1597 N N . THR A 1 194 ? 47.190 -11.582 -15.110 1.00 79.06 194 THR A N 1
ATOM 1598 C CA . THR A 1 194 ? 46.986 -13.019 -14.896 1.00 79.06 194 THR A CA 1
ATOM 1599 C C . THR A 1 194 ? 45.885 -13.215 -13.857 1.00 79.06 194 THR A C 1
ATOM 1601 O O . THR A 1 194 ? 45.892 -12.573 -12.813 1.00 79.06 194 THR A O 1
ATOM 1604 N N . TYR A 1 195 ? 44.923 -14.097 -14.137 1.00 77.38 195 TYR A N 1
ATOM 1605 C CA . TYR A 1 195 ? 43.797 -14.366 -13.238 1.00 77.38 195 TYR A CA 1
ATOM 1606 C C . TYR A 1 195 ? 43.960 -15.725 -12.529 1.00 77.38 195 TYR A C 1
ATOM 1608 O O . TYR A 1 195 ? 44.356 -16.691 -13.186 1.00 77.38 195 TYR A O 1
ATOM 1616 N N . PRO A 1 196 ? 43.593 -15.850 -11.236 1.00 82.88 196 PRO A N 1
ATOM 1617 C CA . PRO A 1 196 ? 43.071 -14.791 -10.363 1.00 82.88 196 PRO A CA 1
ATOM 1618 C C . PRO A 1 196 ? 44.157 -13.775 -9.964 1.00 82.88 196 PRO A C 1
ATOM 1620 O O . PRO A 1 196 ? 45.290 -14.167 -9.706 1.00 82.88 196 PRO A O 1
ATOM 1623 N N . ILE A 1 197 ? 43.798 -12.487 -9.891 1.00 83.44 197 ILE A N 1
ATOM 1624 C CA . ILE A 1 197 ? 44.702 -11.433 -9.403 1.00 83.44 197 ILE A CA 1
ATOM 1625 C C . ILE A 1 197 ? 44.833 -11.610 -7.888 1.00 83.44 197 ILE A C 1
ATOM 1627 O O . ILE A 1 197 ? 43.835 -11.516 -7.172 1.00 83.44 197 ILE A O 1
ATOM 1631 N N . THR A 1 198 ? 46.037 -11.923 -7.410 1.00 92.31 198 THR A N 1
ATOM 1632 C CA . THR A 1 198 ? 46.314 -12.148 -5.980 1.00 92.31 198 THR A CA 1
ATOM 1633 C C . THR A 1 198 ? 46.969 -10.956 -5.292 1.00 92.31 198 THR A C 1
ATOM 1635 O O . THR A 1 198 ? 47.008 -10.933 -4.067 1.00 92.31 198 THR A O 1
ATOM 1638 N N . ASP A 1 199 ? 47.516 -10.009 -6.056 1.00 95.19 199 ASP A N 1
ATOM 1639 C CA . ASP A 1 199 ? 48.191 -8.825 -5.527 1.00 95.19 199 ASP A CA 1
ATOM 1640 C C . ASP A 1 199 ? 47.235 -7.624 -5.422 1.00 95.19 199 ASP A C 1
ATOM 1642 O O . ASP A 1 199 ? 46.548 -7.266 -6.382 1.00 95.19 199 ASP A O 1
ATOM 1646 N N . ASP A 1 200 ? 47.206 -6.984 -4.252 1.00 93.44 200 ASP A N 1
ATOM 1647 C CA . ASP A 1 200 ? 46.290 -5.875 -3.960 1.00 93.44 200 ASP A CA 1
ATOM 1648 C C . ASP A 1 200 ? 46.615 -4.606 -4.770 1.00 93.44 200 ASP A C 1
ATOM 1650 O O . ASP A 1 200 ? 45.712 -3.839 -5.118 1.00 93.44 200 ASP A O 1
ATOM 1654 N N . THR A 1 201 ? 47.890 -4.370 -5.102 1.00 93.44 201 THR A N 1
ATOM 1655 C CA . THR A 1 201 ? 48.309 -3.188 -5.876 1.00 93.44 201 THR A CA 1
ATOM 1656 C C . THR A 1 201 ? 48.002 -3.346 -7.363 1.00 93.44 201 THR A C 1
ATOM 1658 O O . THR A 1 201 ? 47.542 -2.406 -8.021 1.00 93.44 201 THR A O 1
ATOM 1661 N N . GLU A 1 202 ? 48.163 -4.561 -7.879 1.00 91.38 202 GLU A N 1
ATOM 1662 C CA . GLU A 1 202 ? 47.745 -4.959 -9.218 1.00 91.38 202 GLU A CA 1
ATOM 1663 C C . GLU A 1 202 ? 46.218 -4.872 -9.355 1.00 91.38 202 GLU A C 1
ATOM 1665 O O . GLU A 1 202 ? 45.715 -4.291 -10.318 1.00 91.38 202 GLU A O 1
ATOM 1670 N N . ALA A 1 203 ? 45.473 -5.344 -8.347 1.00 88.69 203 ALA A N 1
ATOM 1671 C CA . ALA A 1 203 ? 44.015 -5.245 -8.304 1.00 88.69 203 ALA A CA 1
ATOM 1672 C C . ALA A 1 203 ? 43.521 -3.789 -8.274 1.00 88.69 203 ALA A C 1
ATOM 1674 O O . ALA A 1 203 ? 42.579 -3.447 -8.992 1.00 88.69 203 ALA A O 1
ATOM 1675 N N . ALA A 1 204 ? 44.158 -2.915 -7.487 1.00 88.19 204 ALA A N 1
ATOM 1676 C CA . ALA A 1 204 ? 43.814 -1.493 -7.441 1.00 88.19 204 ALA A CA 1
ATOM 1677 C C . ALA A 1 204 ? 44.042 -0.801 -8.796 1.00 88.19 204 ALA A C 1
ATOM 1679 O O . ALA A 1 204 ? 43.203 -0.016 -9.239 1.00 88.19 204 ALA A O 1
ATOM 1680 N N . THR A 1 205 ? 45.140 -1.139 -9.480 1.00 88.56 205 THR A N 1
ATOM 1681 C CA . THR A 1 205 ? 45.452 -0.621 -10.821 1.00 88.56 205 THR A CA 1
ATOM 1682 C C . THR A 1 205 ? 44.431 -1.115 -11.848 1.00 88.56 205 THR A C 1
ATOM 1684 O O . THR A 1 205 ? 43.880 -0.316 -12.602 1.00 88.56 205 THR A O 1
ATOM 1687 N N . PHE A 1 206 ? 44.088 -2.405 -11.803 1.00 84.12 206 PHE A N 1
ATOM 1688 C CA . PHE A 1 206 ? 43.060 -3.009 -12.652 1.00 84.12 206 PHE A CA 1
ATOM 1689 C C . PHE A 1 206 ? 41.676 -2.354 -12.481 1.00 84.12 206 PHE A C 1
ATOM 1691 O O . PHE A 1 206 ? 40.955 -2.201 -13.462 1.00 84.12 206 PHE A O 1
ATOM 1698 N N . ILE A 1 207 ? 41.296 -1.949 -11.262 1.00 83.12 207 ILE A N 1
ATOM 1699 C CA . ILE A 1 207 ? 40.020 -1.254 -10.995 1.00 83.12 207 ILE A CA 1
ATOM 1700 C C . ILE A 1 207 ? 40.016 0.177 -11.560 1.00 83.12 207 ILE A C 1
ATOM 1702 O O . ILE A 1 207 ? 38.951 0.697 -11.895 1.00 83.12 207 ILE A O 1
ATOM 1706 N N . HIS A 1 208 ? 41.176 0.832 -11.635 1.00 82.31 208 HIS A N 1
ATOM 1707 C CA . HIS A 1 208 ? 41.303 2.199 -12.150 1.00 82.31 208 HIS A CA 1
ATOM 1708 C C . HIS A 1 208 ? 41.435 2.284 -13.669 1.00 82.31 208 HIS A C 1
ATOM 1710 O O . HIS A 1 208 ? 41.071 3.309 -14.246 1.00 82.31 208 HIS A O 1
ATOM 1716 N N . GLU A 1 209 ? 41.916 1.237 -14.333 1.00 82.75 209 GLU A N 1
ATOM 1717 C CA . GLU A 1 209 ? 41.867 1.177 -15.788 1.00 82.75 209 GLU A CA 1
ATOM 1718 C C . GLU A 1 209 ? 40.405 0.998 -16.238 1.00 82.75 209 GLU A C 1
ATOM 1720 O O . GLU A 1 209 ? 39.787 -0.032 -15.973 1.00 82.75 209 GLU A O 1
ATOM 1725 N N . GLU A 1 210 ? 39.839 1.985 -16.948 1.00 62.41 210 GLU A N 1
ATOM 1726 C CA . GLU A 1 210 ? 38.533 1.890 -17.631 1.00 62.41 210 GLU A CA 1
ATOM 1727 C C . GLU A 1 210 ? 38.600 0.910 -18.822 1.00 62.41 210 GLU A C 1
ATOM 1729 O O . GLU A 1 210 ? 38.309 1.227 -19.978 1.00 62.41 210 GLU A O 1
ATOM 1734 N N . LEU A 1 211 ? 39.038 -0.317 -18.566 1.00 58.34 211 LEU A N 1
ATOM 1735 C CA . LEU A 1 211 ? 39.126 -1.365 -19.558 1.00 58.34 211 LEU A CA 1
ATOM 1736 C C . LEU A 1 211 ? 37.739 -1.953 -19.787 1.00 58.34 211 LEU A C 1
ATOM 1738 O O . LEU A 1 211 ? 37.117 -2.547 -18.903 1.00 58.34 211 LEU A O 1
ATOM 1742 N N . ILE A 1 212 ? 37.279 -1.852 -21.033 1.00 55.22 212 ILE A N 1
ATOM 1743 C CA . ILE A 1 212 ? 36.078 -2.533 -21.510 1.00 55.22 212 ILE A CA 1
ATOM 1744 C C . ILE A 1 212 ? 36.362 -4.042 -21.483 1.00 55.22 212 ILE A C 1
ATOM 1746 O O . ILE A 1 212 ? 36.848 -4.629 -22.455 1.00 55.22 212 ILE A O 1
ATOM 1750 N N . MET A 1 213 ? 36.070 -4.698 -20.358 1.00 57.91 213 MET A N 1
ATOM 1751 C CA . MET A 1 213 ? 36.068 -6.156 -20.269 1.00 57.91 213 MET A CA 1
ATOM 1752 C C . MET A 1 213 ? 35.047 -6.704 -21.272 1.00 57.91 213 MET A C 1
ATOM 1754 O O . MET A 1 213 ? 33.847 -6.762 -21.008 1.00 57.91 213 MET A O 1
ATOM 1758 N N . THR A 1 214 ? 35.510 -7.143 -22.444 1.00 58.97 214 THR A N 1
ATOM 1759 C CA . THR A 1 214 ? 34.659 -7.821 -23.432 1.00 58.97 214 THR A CA 1
ATOM 1760 C C . THR A 1 214 ? 34.522 -9.301 -23.080 1.00 58.97 214 THR A C 1
ATOM 1762 O O . THR A 1 214 ? 34.957 -10.191 -23.815 1.00 58.97 214 THR A O 1
ATOM 1765 N N . ALA A 1 215 ? 33.891 -9.579 -21.937 1.00 60.62 215 ALA A N 1
ATOM 1766 C CA . ALA A 1 215 ? 33.530 -10.939 -21.564 1.00 60.62 215 ALA A CA 1
ATOM 1767 C C . ALA A 1 215 ? 32.521 -11.489 -22.587 1.00 60.62 215 ALA A C 1
ATOM 1769 O O . ALA A 1 215 ? 31.493 -10.869 -22.861 1.00 60.62 215 ALA A O 1
ATOM 1770 N N . ASN A 1 216 ? 32.819 -12.648 -23.181 1.00 64.94 216 ASN A N 1
ATOM 1771 C CA . ASN A 1 216 ? 31.838 -13.402 -23.956 1.00 64.94 216 ASN A CA 1
ATOM 1772 C C . ASN A 1 216 ? 31.070 -14.308 -22.980 1.00 64.94 216 ASN A C 1
ATOM 1774 O O . ASN A 1 216 ? 31.618 -15.326 -22.553 1.00 64.94 216 ASN A O 1
ATOM 1778 N N . PRO A 1 217 ? 29.815 -13.983 -22.628 1.00 65.25 217 PRO A N 1
ATOM 1779 C CA . PRO A 1 217 ? 29.034 -14.749 -21.664 1.00 65.25 217 PRO A CA 1
ATOM 1780 C C . PRO A 1 217 ? 28.642 -16.142 -22.185 1.00 65.25 217 PRO A C 1
ATOM 1782 O O . PRO A 1 217 ? 28.143 -16.972 -21.429 1.00 65.25 217 PRO A O 1
ATOM 1785 N N . THR A 1 218 ? 28.863 -16.439 -23.469 1.00 72.44 218 THR A N 1
ATOM 1786 C CA . THR A 1 218 ? 28.386 -17.659 -24.137 1.00 72.44 218 THR A CA 1
ATOM 1787 C C . THR A 1 218 ? 29.537 -18.536 -24.621 1.00 72.44 218 THR A C 1
ATOM 1789 O O . THR A 1 218 ? 30.602 -18.021 -24.937 1.00 72.44 218 THR A O 1
ATOM 1792 N N . ASN A 1 219 ? 29.342 -19.861 -24.711 1.00 78.12 219 ASN A N 1
ATOM 1793 C CA . ASN A 1 219 ? 30.316 -20.821 -25.286 1.00 78.12 219 ASN A CA 1
ATOM 1794 C C . ASN A 1 219 ? 30.566 -20.631 -26.790 1.00 78.12 219 ASN A C 1
ATOM 1796 O O . ASN A 1 219 ? 31.350 -21.367 -27.380 1.00 78.12 219 ASN A O 1
ATOM 1800 N N . LYS A 1 220 ? 29.884 -19.675 -27.418 1.00 86.25 220 LYS A N 1
ATOM 1801 C CA . LYS A 1 220 ? 29.915 -19.480 -28.861 1.00 86.25 220 LYS A CA 1
ATOM 1802 C C . LYS A 1 220 ? 31.213 -18.780 -29.260 1.00 86.25 220 LYS A C 1
ATOM 1804 O O . LYS A 1 220 ? 31.640 -17.870 -28.539 1.00 86.25 220 LYS A O 1
ATOM 1809 N N . PRO A 1 221 ? 31.841 -19.149 -30.387 1.00 90.31 221 PRO A N 1
ATOM 1810 C CA . PRO A 1 221 ? 32.946 -18.374 -30.935 1.00 90.31 221 PRO A CA 1
ATOM 1811 C C . PRO A 1 221 ? 32.501 -16.934 -31.231 1.00 90.31 221 PRO A C 1
ATOM 1813 O O . PRO A 1 221 ? 31.318 -16.660 -31.456 1.00 90.31 221 PRO A O 1
ATOM 1816 N N . ARG A 1 222 ? 33.453 -15.991 -31.209 1.00 88.62 222 ARG A N 1
ATOM 1817 C CA . ARG A 1 222 ? 33.186 -14.635 -31.711 1.00 88.62 222 ARG A CA 1
ATOM 1818 C C . ARG A 1 222 ? 32.856 -14.727 -33.198 1.00 88.62 222 ARG A C 1
ATOM 1820 O O . ARG A 1 222 ? 33.452 -15.542 -33.897 1.00 88.62 222 ARG A O 1
ATOM 1827 N N . LEU A 1 223 ? 31.921 -13.900 -33.652 1.00 94.50 223 LEU A N 1
ATOM 1828 C CA . LEU A 1 223 ? 31.601 -13.795 -35.072 1.00 94.50 223 LEU A CA 1
ATOM 1829 C C . LEU A 1 223 ? 32.870 -13.399 -35.861 1.00 94.50 223 LEU A C 1
ATOM 1831 O O . LEU A 1 223 ? 33.467 -12.374 -35.519 1.00 94.50 223 LEU A O 1
ATOM 1835 N N . PRO A 1 224 ? 33.312 -14.198 -36.854 1.00 95.50 224 PRO A N 1
ATOM 1836 C CA . PRO A 1 224 ? 34.451 -13.849 -37.698 1.00 95.50 224 PRO A CA 1
ATOM 1837 C C . PRO A 1 224 ? 34.196 -12.548 -38.463 1.00 95.50 224 PRO A C 1
ATOM 1839 O O . PRO A 1 224 ? 33.066 -12.276 -38.855 1.00 95.50 224 PRO A O 1
ATOM 1842 N N . THR A 1 225 ? 35.243 -11.756 -38.697 1.00 93.25 225 THR A N 1
ATOM 1843 C CA . THR A 1 225 ? 35.156 -10.540 -39.525 1.00 93.25 225 THR A CA 1
ATOM 1844 C C . THR A 1 225 ? 34.962 -10.892 -41.003 1.00 93.25 225 THR A C 1
ATOM 1846 O O . THR A 1 225 ? 34.157 -10.269 -41.694 1.00 93.25 225 THR A O 1
ATOM 1849 N N . ASP A 1 226 ? 35.665 -11.928 -41.480 1.00 95.94 226 ASP A N 1
ATOM 1850 C CA . ASP A 1 226 ? 35.506 -12.444 -42.840 1.00 95.94 226 ASP A CA 1
ATOM 1851 C C . ASP A 1 226 ? 34.274 -13.362 -42.914 1.00 95.94 226 ASP A C 1
ATOM 1853 O O . ASP A 1 226 ? 34.260 -14.426 -42.282 1.00 95.94 226 ASP A O 1
ATOM 1857 N N . PRO A 1 227 ? 33.247 -13.002 -43.703 1.00 95.88 227 PRO A N 1
ATOM 1858 C CA . PRO A 1 227 ? 32.044 -13.811 -43.821 1.00 95.88 227 PRO A CA 1
ATOM 1859 C C . PRO A 1 227 ? 32.282 -15.191 -44.434 1.00 95.88 227 PRO A C 1
ATOM 1861 O O . PRO A 1 227 ? 31.492 -16.101 -44.198 1.00 95.88 227 PRO A O 1
ATOM 1864 N N . LYS A 1 228 ? 33.372 -15.387 -45.186 1.00 95.69 228 LYS A N 1
ATOM 1865 C CA . LYS A 1 228 ? 33.708 -16.691 -45.779 1.00 95.69 228 LYS A CA 1
ATOM 1866 C C . LYS A 1 228 ? 34.107 -17.737 -44.741 1.00 95.69 228 LYS A C 1
ATOM 1868 O O . LYS A 1 228 ? 34.096 -18.925 -45.047 1.00 95.69 228 LYS A O 1
ATOM 1873 N N . MET A 1 229 ? 34.459 -17.312 -43.527 1.00 96.00 229 MET A N 1
ATOM 1874 C CA . MET A 1 229 ? 34.783 -18.223 -42.427 1.00 96.00 229 MET A CA 1
ATOM 1875 C C . MET A 1 229 ? 33.538 -18.817 -41.755 1.00 96.00 229 MET A C 1
ATOM 1877 O O . MET A 1 229 ? 33.672 -19.695 -40.906 1.00 96.00 229 MET A O 1
ATOM 1881 N N . ILE A 1 230 ? 32.338 -18.356 -42.118 1.00 96.25 230 ILE A N 1
ATOM 188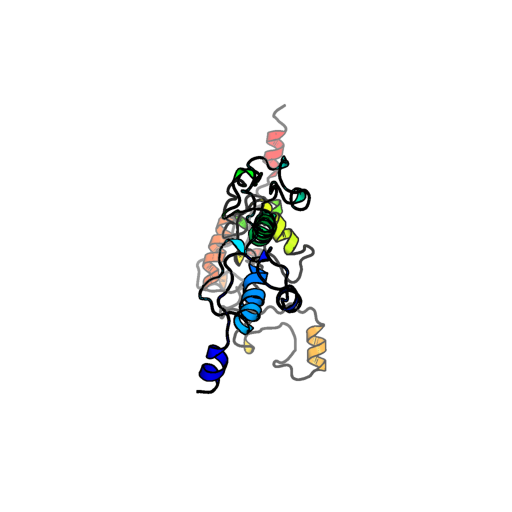2 C CA . ILE A 1 230 ? 31.077 -18.837 -41.554 1.00 96.25 230 ILE A CA 1
ATOM 1883 C C . ILE A 1 230 ? 30.609 -20.018 -42.389 1.00 96.25 230 ILE A C 1
ATOM 1885 O O . ILE A 1 230 ? 30.229 -19.863 -43.547 1.00 96.25 230 ILE A O 1
ATOM 1889 N N . THR A 1 231 ? 30.660 -21.208 -41.801 1.00 95.44 231 THR A N 1
ATOM 1890 C CA . THR A 1 231 ? 30.362 -22.466 -42.508 1.00 95.44 231 THR A CA 1
ATOM 1891 C C . THR A 1 231 ? 29.013 -23.060 -42.110 1.00 95.44 231 THR A C 1
ATOM 1893 O O . THR A 1 231 ? 28.458 -23.888 -42.824 1.00 95.44 231 THR A O 1
ATOM 1896 N N . GLU A 1 232 ? 28.458 -22.616 -40.985 1.00 96.38 232 GLU A N 1
ATOM 1897 C CA . GLU A 1 232 ? 27.246 -23.149 -40.365 1.00 96.38 232 GLU A CA 1
ATOM 1898 C C . GLU A 1 232 ? 25.969 -22.585 -40.994 1.00 96.38 232 GLU A C 1
ATOM 1900 O O . GLU A 1 232 ? 24.911 -23.203 -40.892 1.00 96.38 232 GLU A O 1
ATOM 1905 N N . VAL A 1 233 ? 26.050 -21.409 -41.626 1.00 95.81 233 VAL A N 1
ATOM 1906 C CA . VAL A 1 233 ? 24.899 -20.695 -42.188 1.00 95.81 233 VAL A CA 1
ATOM 1907 C C . VAL A 1 233 ? 25.262 -20.131 -43.558 1.00 95.81 233 VAL A C 1
ATOM 1909 O O . VAL A 1 233 ? 26.260 -19.432 -43.706 1.00 95.81 233 VAL A O 1
ATOM 1912 N N . ASN A 1 234 ? 24.408 -20.374 -44.553 1.00 95.25 234 ASN A N 1
ATOM 1913 C CA . ASN A 1 234 ? 24.542 -19.766 -45.875 1.00 95.25 234 ASN A CA 1
ATOM 1914 C C . ASN A 1 234 ? 24.101 -18.300 -45.819 1.00 95.25 234 ASN A C 1
ATOM 1916 O O . ASN A 1 234 ? 22.912 -17.991 -45.923 1.00 95.25 234 ASN A O 1
ATOM 1920 N N . LEU A 1 235 ? 25.060 -17.397 -45.633 1.00 95.50 235 LEU A N 1
ATOM 1921 C CA . LEU A 1 235 ? 24.811 -15.960 -45.632 1.00 95.50 235 LEU A CA 1
ATOM 1922 C C . LEU A 1 235 ? 24.906 -15.387 -47.045 1.00 95.50 235 LEU A C 1
ATOM 1924 O O . LEU A 1 235 ? 25.827 -15.689 -47.799 1.00 95.50 235 LEU A O 1
ATOM 1928 N N . THR A 1 236 ? 23.981 -14.495 -47.388 1.00 96.00 236 THR A N 1
ATOM 1929 C CA . THR A 1 236 ? 24.137 -13.618 -48.552 1.00 96.00 236 THR A CA 1
ATOM 1930 C C . THR A 1 236 ? 24.664 -12.274 -48.068 1.00 96.00 236 THR A C 1
ATOM 1932 O O . THR A 1 236 ? 23.982 -11.585 -47.311 1.00 96.00 236 THR A O 1
ATOM 1935 N N . ILE A 1 237 ? 25.872 -11.915 -48.489 1.00 94.62 237 ILE A N 1
ATOM 1936 C CA . ILE A 1 237 ? 26.537 -10.655 -48.143 1.00 94.62 237 ILE A CA 1
ATOM 1937 C C . ILE A 1 237 ? 26.940 -9.967 -49.456 1.00 94.62 237 ILE A C 1
ATOM 1939 O O . ILE A 1 237 ? 27.383 -10.667 -50.372 1.00 94.62 237 ILE A O 1
ATOM 1943 N N . PRO A 1 238 ? 26.784 -8.636 -49.580 1.00 96.00 238 PRO A N 1
ATOM 1944 C CA . PRO A 1 238 ? 26.362 -7.692 -48.537 1.00 96.00 238 PRO A CA 1
ATOM 1945 C C . PRO A 1 238 ? 24.858 -7.744 -48.196 1.00 96.00 238 PRO A C 1
ATOM 1947 O O . PRO A 1 238 ? 24.029 -8.136 -49.013 1.00 96.00 238 PRO A O 1
ATOM 1950 N N . ILE A 1 239 ? 24.518 -7.360 -46.961 1.00 96.19 239 ILE A N 1
ATOM 1951 C CA . ILE A 1 239 ? 23.152 -7.190 -46.453 1.00 96.19 239 ILE A CA 1
ATOM 1952 C C . ILE A 1 239 ? 22.647 -5.822 -46.909 1.00 96.19 239 ILE A C 1
ATOM 1954 O O . ILE A 1 239 ? 23.149 -4.784 -46.482 1.00 96.19 239 ILE A O 1
ATOM 1958 N N . ASP A 1 240 ? 21.635 -5.832 -47.762 1.00 95.56 240 ASP A N 1
ATOM 1959 C CA . ASP A 1 240 ? 21.136 -4.676 -48.509 1.00 95.56 240 ASP A CA 1
ATOM 1960 C C . ASP A 1 240 ? 19.837 -4.080 -47.951 1.00 95.56 240 ASP A C 1
ATOM 1962 O O . ASP A 1 240 ? 19.401 -3.014 -48.380 1.00 95.56 240 ASP A O 1
ATOM 1966 N N . THR A 1 241 ? 19.204 -4.741 -46.978 1.00 93.12 241 THR A N 1
ATOM 1967 C CA . THR A 1 241 ? 17.915 -4.307 -46.422 1.00 93.12 241 THR A CA 1
ATOM 1968 C C . THR A 1 241 ? 17.861 -4.437 -44.894 1.00 93.12 241 THR A C 1
ATOM 1970 O O . THR A 1 241 ? 18.383 -5.410 -44.339 1.00 93.12 241 THR A O 1
ATOM 1973 N N . PRO A 1 242 ? 17.165 -3.523 -44.181 1.00 92.12 242 PRO A N 1
ATOM 1974 C CA . PRO A 1 242 ? 17.005 -3.605 -42.725 1.00 92.12 242 PRO A CA 1
ATOM 1975 C C . PRO A 1 242 ? 16.365 -4.914 -42.250 1.00 92.12 242 PRO A C 1
ATOM 1977 O O . PRO A 1 242 ? 16.772 -5.480 -41.239 1.00 92.12 242 PRO A O 1
ATOM 1980 N N . LYS A 1 243 ? 15.391 -5.442 -43.006 1.00 92.12 243 LYS A N 1
ATOM 1981 C CA . LYS A 1 243 ? 14.731 -6.716 -42.686 1.00 92.12 243 LYS A CA 1
ATOM 1982 C C . LYS A 1 243 ? 15.737 -7.873 -42.641 1.00 92.12 243 LYS A C 1
ATOM 1984 O O . LYS A 1 243 ? 15.724 -8.667 -41.701 1.00 92.12 243 LYS A O 1
ATOM 1989 N N . ARG A 1 244 ? 16.660 -7.917 -43.606 1.00 94.81 244 ARG A N 1
ATOM 1990 C CA . ARG A 1 244 ? 17.696 -8.952 -43.678 1.00 94.81 244 ARG A CA 1
ATOM 1991 C C . ARG A 1 244 ? 18.751 -8.825 -42.586 1.00 94.81 244 ARG A C 1
ATOM 1993 O O . ARG A 1 244 ? 19.330 -9.846 -42.231 1.00 94.81 244 ARG A O 1
ATOM 2000 N N . ILE A 1 245 ? 18.975 -7.640 -42.007 1.00 94.50 245 ILE A N 1
ATOM 2001 C CA . ILE A 1 245 ? 19.838 -7.488 -40.819 1.00 94.50 245 ILE A CA 1
ATOM 2002 C C . ILE A 1 245 ? 19.273 -8.321 -39.670 1.00 94.50 245 ILE A C 1
ATOM 2004 O O . ILE A 1 245 ? 19.995 -9.129 -39.087 1.00 94.50 245 ILE A O 1
ATOM 2008 N N . THR A 1 246 ? 17.984 -8.156 -39.367 1.00 90.62 246 THR A N 1
ATOM 2009 C CA . THR A 1 246 ? 17.328 -8.868 -38.264 1.00 90.62 246 THR A CA 1
ATOM 2010 C C . THR A 1 246 ? 17.291 -10.373 -38.516 1.00 90.62 246 THR A C 1
ATOM 2012 O O . THR A 1 246 ? 17.629 -11.149 -37.623 1.00 90.62 246 THR A O 1
ATOM 2015 N N . GLU A 1 247 ? 16.947 -10.798 -39.736 1.00 94.44 247 GLU A N 1
ATOM 2016 C CA . GLU A 1 247 ? 16.942 -12.216 -40.126 1.00 94.44 247 GLU A CA 1
ATOM 2017 C C . GLU A 1 247 ? 18.344 -12.833 -40.025 1.00 94.44 247 GLU A C 1
ATOM 2019 O O . GLU A 1 247 ? 18.515 -13.880 -39.402 1.00 94.44 247 GLU A O 1
ATOM 2024 N N . THR A 1 248 ? 19.367 -12.151 -40.545 1.00 96.19 248 THR A N 1
ATOM 2025 C CA . THR A 1 248 ? 20.765 -12.606 -40.487 1.00 96.19 248 THR A CA 1
ATOM 2026 C C . THR A 1 248 ? 21.272 -12.676 -39.049 1.00 96.19 248 THR A C 1
ATOM 2028 O O . THR A 1 248 ? 21.876 -13.671 -38.647 1.00 96.19 248 THR A O 1
ATOM 2031 N N . ALA A 1 249 ? 20.989 -11.656 -38.235 1.00 94.38 249 ALA A N 1
ATOM 2032 C CA . ALA A 1 249 ? 21.349 -11.657 -36.823 1.00 94.38 249 ALA A CA 1
ATOM 2033 C C . ALA A 1 249 ? 20.667 -12.810 -36.072 1.00 94.38 249 ALA A C 1
ATOM 2035 O O . ALA A 1 249 ? 21.309 -13.450 -35.239 1.00 94.38 249 ALA A O 1
ATOM 2036 N N . CYS A 1 250 ? 19.401 -13.102 -36.389 1.00 92.06 250 CYS A N 1
ATOM 2037 C CA . CYS A 1 250 ? 18.650 -14.219 -35.821 1.00 92.06 250 CYS A CA 1
ATOM 2038 C C . CYS A 1 250 ? 19.255 -15.573 -36.217 1.00 92.06 250 CYS A C 1
ATOM 2040 O O . CYS A 1 250 ? 19.454 -16.417 -35.349 1.00 92.06 250 CYS A O 1
ATOM 2042 N N . LEU A 1 251 ? 19.633 -15.752 -37.488 1.00 95.44 251 LEU A N 1
ATOM 2043 C CA . LEU A 1 251 ? 20.276 -16.974 -37.986 1.00 95.44 251 LEU A CA 1
ATOM 2044 C C . LEU A 1 251 ? 21.670 -17.206 -37.390 1.00 95.44 251 LEU A C 1
ATOM 2046 O O . LEU A 1 251 ? 22.049 -18.347 -37.143 1.00 95.44 251 LEU A O 1
ATOM 2050 N N . LEU A 1 252 ? 22.436 -16.143 -37.132 1.00 96.19 252 LEU A N 1
ATOM 2051 C CA . LEU A 1 252 ? 23.788 -16.252 -36.573 1.00 96.19 252 LEU A CA 1
ATOM 2052 C C . LEU A 1 252 ? 23.807 -16.387 -35.052 1.00 96.19 252 LEU A C 1
ATOM 2054 O O . LEU A 1 252 ? 24.742 -16.974 -34.501 1.00 96.19 252 LEU A O 1
ATOM 2058 N N . ARG A 1 253 ? 22.788 -15.868 -34.355 1.00 93.94 253 ARG A N 1
ATOM 2059 C CA . ARG A 1 253 ? 22.706 -15.876 -32.885 1.00 93.94 253 ARG A CA 1
ATOM 2060 C C . ARG A 1 253 ? 22.901 -17.267 -32.266 1.00 93.94 253 ARG A C 1
ATOM 2062 O O . ARG A 1 253 ? 23.523 -17.323 -31.205 1.00 93.94 253 ARG A O 1
ATOM 2069 N N . PRO A 1 254 ? 22.391 -18.383 -32.829 1.00 93.44 254 PRO A N 1
ATOM 2070 C CA . PRO A 1 254 ? 22.607 -19.727 -32.296 1.00 93.44 254 PRO A CA 1
ATOM 2071 C C . PRO A 1 254 ? 24.073 -20.172 -32.322 1.00 93.44 254 PRO A C 1
ATOM 2073 O O . PRO A 1 254 ? 24.500 -20.840 -31.383 1.00 93.44 254 PRO A O 1
ATOM 2076 N N . HIS A 1 255 ? 24.842 -19.747 -33.327 1.00 96.19 255 HIS A N 1
ATOM 2077 C CA . HIS A 1 255 ? 26.194 -20.248 -33.598 1.00 96.19 255 HIS A CA 1
ATOM 2078 C C . HIS A 1 255 ? 27.298 -19.322 -33.076 1.00 96.19 255 HIS A C 1
ATOM 2080 O O . HIS A 1 255 ? 28.327 -19.802 -32.609 1.00 96.19 255 HIS A O 1
ATOM 2086 N N . TYR A 1 256 ? 27.068 -18.006 -33.077 1.00 94.50 256 TYR A N 1
ATOM 2087 C CA . TYR A 1 256 ? 28.098 -17.001 -32.811 1.00 94.50 256 TYR A CA 1
ATOM 2088 C C . TYR A 1 256 ? 27.717 -16.019 -31.705 1.00 94.50 256 TYR A C 1
ATOM 2090 O O . TYR A 1 256 ? 26.545 -15.711 -31.477 1.00 94.50 256 TYR A O 1
ATOM 2098 N N . TYR A 1 257 ? 28.736 -15.481 -31.035 1.00 88.62 257 TYR A N 1
ATOM 2099 C CA . TYR A 1 257 ? 28.603 -14.342 -30.133 1.00 88.62 257 TYR A CA 1
ATOM 2100 C C . TYR A 1 257 ? 29.026 -13.045 -30.826 1.00 88.62 257 TYR A C 1
ATOM 2102 O O . TYR A 1 257 ? 30.162 -12.913 -31.285 1.00 88.62 257 TYR A O 1
ATOM 2110 N N . PHE A 1 258 ? 28.120 -12.071 -30.857 1.00 91.44 258 PHE A N 1
ATOM 2111 C CA . PHE A 1 258 ? 28.370 -10.718 -31.351 1.00 91.44 258 PHE A CA 1
ATOM 2112 C C . PHE A 1 258 ? 27.378 -9.732 -30.728 1.00 91.44 258 PHE A C 1
ATOM 2114 O O . PHE A 1 258 ? 26.258 -10.102 -30.373 1.00 91.44 258 PHE A O 1
ATOM 2121 N N . GLN A 1 259 ? 27.774 -8.468 -30.586 1.00 84.88 259 GLN A N 1
ATOM 2122 C CA . GLN A 1 259 ? 26.869 -7.399 -30.142 1.00 84.88 259 GLN A CA 1
ATOM 2123 C C . GLN A 1 259 ? 26.192 -6.708 -31.328 1.00 84.88 259 GLN A C 1
ATOM 2125 O O . GLN A 1 259 ? 24.999 -6.429 -31.278 1.00 84.88 259 GLN A O 1
ATOM 2130 N N . LYS A 1 260 ? 26.949 -6.485 -32.404 1.00 90.69 260 LYS A N 1
ATOM 2131 C CA . LYS A 1 260 ? 26.501 -5.899 -33.668 1.00 90.69 260 LYS A CA 1
ATOM 2132 C C . LYS A 1 260 ? 27.064 -6.731 -34.819 1.00 90.69 260 LYS A C 1
ATOM 2134 O O . LYS A 1 260 ? 28.097 -7.378 -34.645 1.00 90.69 260 LYS A O 1
ATOM 2139 N N . LEU A 1 261 ? 26.369 -6.743 -35.954 1.00 93.94 261 LEU A N 1
ATOM 2140 C CA . LEU A 1 261 ? 26.940 -7.288 -37.185 1.00 93.94 261 LEU A CA 1
ATOM 2141 C C . LEU A 1 261 ? 28.064 -6.356 -37.677 1.00 93.94 261 LEU A C 1
ATOM 2143 O O . LEU A 1 261 ? 27.968 -5.148 -37.434 1.00 93.94 261 LEU A O 1
ATOM 2147 N N . PRO A 1 262 ? 29.112 -6.884 -38.333 1.00 96.06 262 PRO A N 1
ATOM 2148 C CA . PRO A 1 262 ? 30.173 -6.061 -38.897 1.00 96.06 262 PRO A CA 1
ATOM 2149 C C . PRO A 1 262 ? 29.609 -5.067 -39.912 1.00 96.06 262 PRO A C 1
ATOM 2151 O O . PRO A 1 262 ? 28.779 -5.419 -40.752 1.00 96.06 262 PRO A O 1
ATOM 2154 N N . THR A 1 263 ? 30.038 -3.811 -39.818 1.00 93.31 263 THR A N 1
ATOM 2155 C CA . THR A 1 263 ? 29.549 -2.720 -40.675 1.00 93.31 263 THR A CA 1
ATOM 2156 C C . THR A 1 263 ? 29.843 -2.976 -42.148 1.00 93.31 263 THR A C 1
ATOM 2158 O O . THR A 1 263 ? 29.024 -2.670 -43.002 1.00 93.31 263 THR A O 1
ATOM 2161 N N . GLU A 1 264 ? 30.964 -3.627 -42.437 1.00 96.19 264 GLU A N 1
ATOM 2162 C CA . GLU A 1 264 ? 31.400 -4.066 -43.759 1.00 96.19 264 GLU A CA 1
ATOM 2163 C C . GLU A 1 264 ? 30.476 -5.111 -44.400 1.00 96.19 264 GLU A C 1
ATOM 2165 O O . GLU A 1 264 ? 30.523 -5.308 -45.612 1.00 96.19 264 GLU A O 1
ATOM 2170 N N . TRP A 1 265 ? 29.616 -5.777 -43.621 1.00 96.50 265 TRP A N 1
ATOM 2171 C CA . TRP A 1 265 ? 28.603 -6.680 -44.170 1.00 96.50 265 TRP A CA 1
ATOM 2172 C C . TRP A 1 265 ? 27.328 -5.951 -44.568 1.00 96.50 265 TRP A C 1
ATOM 2174 O O . TRP A 1 265 ? 26.484 -6.552 -45.224 1.00 96.50 265 TRP A O 1
ATOM 2184 N N . ILE A 1 266 ? 27.149 -4.699 -44.149 1.00 95.88 266 ILE A N 1
ATOM 2185 C CA . ILE A 1 266 ? 25.910 -3.947 -44.318 1.00 95.88 266 ILE A CA 1
ATOM 2186 C C . ILE A 1 266 ? 26.124 -2.911 -45.420 1.00 95.88 266 ILE A C 1
ATOM 2188 O O . ILE A 1 266 ? 26.877 -1.957 -45.257 1.00 95.88 266 ILE A O 1
ATOM 2192 N N . GLN A 1 267 ? 25.419 -3.079 -46.535 1.00 95.31 267 GLN A N 1
ATOM 2193 C CA . GLN A 1 267 ? 25.396 -2.128 -47.643 1.00 95.31 267 GLN A CA 1
ATOM 2194 C C . GLN A 1 267 ? 23.952 -1.727 -47.933 1.00 95.31 267 GLN A C 1
ATOM 2196 O O . GLN A 1 267 ? 23.409 -1.962 -49.011 1.00 95.31 267 GLN A O 1
ATOM 2201 N N . ILE A 1 268 ? 23.312 -1.125 -46.936 1.00 90.75 268 ILE A N 1
ATOM 2202 C CA . ILE A 1 268 ? 22.029 -0.468 -47.149 1.00 90.75 268 ILE A CA 1
ATOM 2203 C C . ILE A 1 268 ? 22.359 0.842 -47.852 1.00 90.75 268 ILE A C 1
ATOM 2205 O O . ILE A 1 268 ? 22.876 1.766 -47.227 1.00 90.75 268 ILE A O 1
ATOM 2209 N N . LEU A 1 269 ? 22.113 0.903 -49.163 1.00 85.12 269 LEU A N 1
ATOM 2210 C CA . LEU A 1 269 ? 22.104 2.178 -49.866 1.00 85.12 269 LEU A CA 1
ATOM 2211 C C . LEU A 1 269 ? 21.096 3.053 -49.130 1.00 85.12 269 LEU A C 1
ATOM 2213 O O . LEU A 1 269 ? 19.913 2.705 -49.087 1.00 85.12 269 LEU A O 1
ATOM 2217 N N . GLU A 1 270 ? 21.571 4.147 -48.529 1.00 76.31 270 GLU A N 1
ATOM 2218 C CA . GLU A 1 270 ? 20.706 5.227 -48.076 1.00 76.31 270 GLU A CA 1
ATOM 2219 C C . GLU A 1 270 ? 19.920 5.650 -49.306 1.00 76.31 270 GLU A C 1
ATOM 2221 O O . GLU A 1 270 ? 20.410 6.353 -50.191 1.00 76.31 270 GLU A O 1
ATOM 2226 N N . THR A 1 271 ? 18.725 5.088 -49.445 1.00 62.31 271 THR A N 1
ATOM 2227 C CA . THR A 1 271 ? 17.833 5.419 -50.535 1.00 62.31 271 THR A CA 1
ATOM 2228 C C . THR A 1 271 ? 17.498 6.858 -50.233 1.00 62.31 271 THR A C 1
ATOM 2230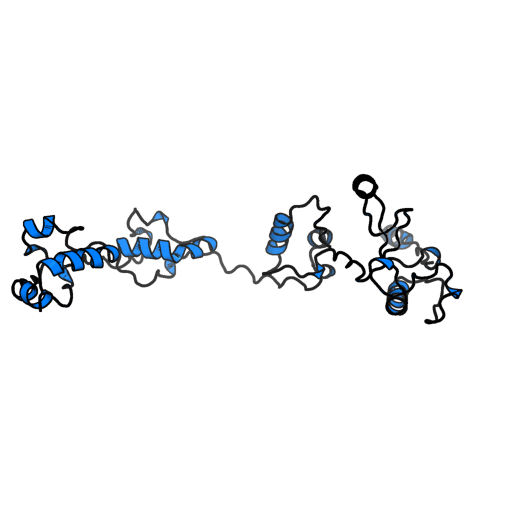 O O . THR A 1 271 ? 16.828 7.114 -49.239 1.00 62.31 271 THR A O 1
ATOM 2233 N N . ASN A 1 272 ? 18.122 7.780 -50.972 1.00 55.62 272 ASN A N 1
ATOM 2234 C CA . ASN A 1 272 ? 18.048 9.213 -50.745 1.00 55.62 272 ASN A CA 1
ATOM 2235 C C . ASN A 1 272 ? 16.600 9.592 -50.416 1.00 55.62 272 ASN A C 1
ATOM 2237 O O . ASN A 1 272 ? 15.783 9.766 -51.316 1.00 55.62 272 ASN A O 1
ATOM 2241 N N . ASN A 1 273 ? 16.295 9.786 -49.131 1.00 55.03 273 ASN A N 1
ATOM 2242 C CA . ASN A 1 273 ? 15.001 10.294 -48.674 1.00 55.03 273 ASN A CA 1
ATOM 2243 C C . ASN A 1 273 ? 14.778 11.756 -49.127 1.00 55.03 273 ASN A C 1
ATOM 2245 O O . ASN A 1 273 ? 13.793 12.378 -48.750 1.00 55.03 273 ASN A O 1
ATOM 2249 N N . LYS A 1 274 ? 15.662 12.297 -49.981 1.00 53.62 274 LYS A N 1
ATOM 2250 C CA . LYS A 1 274 ? 15.559 13.615 -50.613 1.00 53.62 274 LYS A CA 1
ATOM 2251 C C . LYS A 1 274 ? 14.341 13.795 -51.522 1.00 53.62 274 LYS A C 1
ATOM 2253 O O . LYS A 1 274 ? 14.007 14.934 -51.812 1.00 53.62 274 LYS A O 1
ATOM 2258 N N . THR A 1 275 ? 13.649 12.743 -51.963 1.00 53.75 275 THR A N 1
ATOM 2259 C CA . THR A 1 275 ? 12.554 12.922 -52.939 1.00 53.75 275 THR A CA 1
ATOM 2260 C C . THR A 1 275 ? 11.176 13.179 -52.309 1.00 53.75 275 THR A C 1
ATOM 2262 O O . THR A 1 275 ? 10.259 13.573 -53.022 1.00 53.75 275 THR A O 1
ATOM 2265 N N . ILE A 1 276 ? 10.995 13.028 -50.988 1.00 57.78 276 ILE A N 1
ATOM 2266 C CA . ILE A 1 276 ? 9.689 13.322 -50.354 1.00 57.78 276 ILE A CA 1
ATOM 2267 C C . ILE A 1 276 ? 9.531 14.822 -50.034 1.00 57.78 276 ILE A C 1
ATOM 2269 O O . ILE A 1 276 ? 8.421 15.351 -50.144 1.00 57.78 276 ILE A O 1
ATOM 2273 N N . ASP A 1 277 ? 10.627 15.541 -49.776 1.00 57.16 277 ASP A N 1
ATOM 2274 C CA . ASP A 1 277 ? 10.577 17.000 -49.599 1.00 57.16 277 ASP A CA 1
ATOM 2275 C C . ASP A 1 277 ? 10.452 17.752 -50.942 1.00 57.16 277 ASP A C 1
ATOM 2277 O O . ASP A 1 277 ? 9.727 18.743 -51.021 1.00 57.16 277 ASP A O 1
ATOM 2281 N N . GLU A 1 278 ? 11.020 17.243 -52.045 1.00 57.25 278 GLU A N 1
ATOM 2282 C CA . GLU A 1 278 ? 10.849 17.858 -53.379 1.00 57.25 278 GLU A CA 1
ATOM 2283 C C . GLU A 1 278 ? 9.459 17.613 -54.002 1.00 57.25 278 GLU A C 1
ATOM 2285 O O . GLU A 1 278 ? 8.987 18.427 -54.797 1.00 57.25 278 GLU A O 1
ATOM 2290 N N . MET A 1 279 ? 8.742 16.550 -53.613 1.00 56.84 279 MET A N 1
ATOM 2291 C CA . MET A 1 279 ? 7.343 16.348 -54.033 1.00 56.84 279 MET A CA 1
ATOM 2292 C C . MET A 1 279 ? 6.330 17.112 -53.165 1.00 56.84 279 MET A C 1
ATOM 2294 O O . MET A 1 279 ? 5.186 17.291 -53.589 1.00 56.84 279 MET A O 1
ATOM 2298 N N . SER A 1 280 ? 6.741 17.595 -51.989 1.00 60.78 280 SER A N 1
ATOM 2299 C CA . SER A 1 280 ? 5.908 18.439 -51.121 1.00 60.78 280 SER A CA 1
ATOM 2300 C C . SER A 1 280 ? 6.036 19.935 -51.448 1.00 60.78 280 SER A C 1
ATOM 2302 O O . SER A 1 280 ? 5.132 20.696 -51.123 1.00 60.78 280 SER A O 1
ATOM 2304 N N . ALA A 1 281 ? 7.096 20.347 -52.155 1.00 57.81 281 ALA A N 1
ATOM 2305 C CA . ALA A 1 281 ? 7.317 21.732 -52.591 1.00 57.81 281 ALA A CA 1
ATOM 2306 C C . ALA A 1 281 ? 6.729 22.083 -53.980 1.00 57.81 281 ALA A C 1
ATOM 2308 O O . ALA A 1 281 ? 6.739 23.245 -54.362 1.00 57.81 281 ALA A O 1
ATOM 2309 N N . ASN A 1 282 ? 6.193 21.110 -54.731 1.00 56.06 282 ASN A N 1
ATOM 2310 C CA . ASN A 1 282 ? 5.546 21.325 -56.042 1.00 56.06 282 ASN A CA 1
ATOM 2311 C C . ASN A 1 282 ? 4.008 21.186 -55.993 1.00 56.06 282 ASN A C 1
ATOM 2313 O O . ASN A 1 282 ? 3.360 20.880 -56.996 1.00 56.06 282 ASN A O 1
ATOM 2317 N N . LYS A 1 283 ? 3.416 21.392 -54.812 1.00 55.94 283 LYS A N 1
ATOM 2318 C CA . LYS A 1 283 ? 1.972 21.588 -54.617 1.00 55.94 283 LYS A CA 1
ATOM 2319 C C . LYS A 1 283 ? 1.710 22.972 -54.010 1.00 55.94 283 LYS A C 1
ATOM 2321 O O . LYS A 1 283 ? 1.133 23.069 -52.933 1.00 55.94 283 LYS A O 1
ATOM 2326 N N . GLU A 1 284 ? 2.136 24.017 -54.711 1.00 54.19 284 GLU A N 1
ATOM 2327 C CA . GLU A 1 284 ? 1.561 25.368 -54.622 1.00 54.19 284 GLU A CA 1
ATOM 2328 C C . GLU A 1 284 ? 1.224 25.863 -56.028 1.00 54.19 284 GLU A C 1
ATOM 2330 O O . GLU A 1 284 ? 2.054 25.649 -56.942 1.00 54.19 284 GLU A O 1
#

Radius of gyration: 38.79 Å; chains: 1; bounding box: 78×48×106 Å

Secondary structure (DSSP, 8-state):
-HHHHHHTTPEEPPSSGGGS-HHHHTTSSS-SSB--TTTHHHHHHHHTTTEE-SS--GGGB--PPBPPSSGGGS-HHHHTT-SB--GGGGGGHHHHHHHHTTTSB-SS--GGGB-PPP----PPBPPSSGGG-S-HHHHTT-SB-TTS-SS-HHHHHHHHHHH-B-SS--GGGB--PPPPPSSGGG---SS---SS---HHHHHHHHHS--------SSSPBPPSSGGG--SS---SSB-SHHHHHHHHHHHTTT-B-SS--GGGB------THHHHHHHTT--

Organism: NCBI:txid144539

Foldseek 3Di:
DVVVVLQVQAAADDLAPVPDDVVLQVQQPDHFLDQDPVSVVRRVVSNSNRHDDDDRHPNSHDDAAADDPDLVPDDPVLSVVFLAAEPVCVVVVVVSVRVCSSHHDDDDDDPRRHNYDDPDPQAAADDLALVPPPDVVLSVCFLPEPVDDPDDPVVSVVVCVVRHDDDDRHPNSHDDDQDAAPDPVQQDFPDPDDPPDPDPVVVVVVVPPPGPRPRQNDPAAADDPDPVVDDPDDDDFQDADPVVLVVVCVVCVVHHDDPHDDPRSYDHPPPPPVVVVVVVVPPD

Sequence (284 aa):
AIAEATRSKLQKLPDTPINISDEIKAILPFELPIKFKSQTRAVVTALHKVFEFEKLPPTYFIELPPLPHDINDLDYSIKHLFPITERRELGKLAYYRKRLQEVYSCDKIPDHFFNLPPPMPEKPALPPAYQDIENPQLRACFPIDRANQDTNMQDIVTRLREYYAFQNIPNDYFLVKPSLPKDPSRIKTQNTYTYPITDDTEAATFIHEELIMTANPTNKPRLPTDPKMITEVNLTIPIDTPKRITETACLLRPHYYFQKLPTEWIQILETNNKTIDEMSANKE

pLDDT: mean 89.05, std 12.38, range [53.62, 98.06]